Protein AF-A0A945GIV4-F1 (afdb_monomer_lite)

Radius of gyration: 22.68 Å; chains: 1; bounding box: 60×31×66 Å

Structure (mmCIF, N/CA/C/O backbone):
data_AF-A0A945GIV4-F1
#
_entry.id   AF-A0A945GIV4-F1
#
loop_
_atom_site.group_PDB
_atom_site.id
_atom_site.type_symbol
_atom_site.label_atom_id
_atom_site.label_alt_id
_atom_site.label_comp_id
_atom_site.label_asym_id
_atom_site.label_entity_id
_atom_site.label_seq_id
_atom_site.pdbx_PDB_ins_code
_atom_site.Cartn_x
_atom_site.Cartn_y
_atom_site.Cartn_z
_atom_site.occupancy
_atom_site.B_iso_or_equiv
_atom_site.auth_seq_id
_atom_site.auth_comp_id
_atom_site.auth_asym_id
_atom_site.auth_atom_id
_atom_site.pdbx_PDB_model_num
ATOM 1 N N . MET A 1 1 ? -29.009 1.196 10.232 1.00 55.84 1 MET A N 1
ATOM 2 C CA . MET A 1 1 ? -27.905 1.364 9.251 1.00 55.84 1 MET A CA 1
ATOM 3 C C . MET A 1 1 ? -27.367 2.792 9.270 1.00 55.84 1 MET A C 1
ATOM 5 O O . MET A 1 1 ? -26.165 2.957 9.414 1.00 55.84 1 MET A O 1
ATOM 9 N N . ILE A 1 2 ? -28.237 3.807 9.211 1.00 60.09 2 ILE A N 1
ATOM 10 C CA . ILE A 1 2 ? -27.859 5.230 9.301 1.00 60.09 2 ILE A CA 1
ATOM 11 C C . ILE A 1 2 ? -27.245 5.573 10.672 1.00 60.09 2 ILE A C 1
ATOM 13 O O . ILE A 1 2 ? -26.169 6.160 10.714 1.00 60.09 2 ILE A O 1
ATOM 17 N N . ASP A 1 3 ? -27.814 5.080 11.778 1.00 58.09 3 ASP A N 1
ATOM 18 C CA . ASP A 1 3 ? -27.266 5.319 13.130 1.00 58.09 3 ASP A CA 1
ATOM 19 C C . ASP A 1 3 ? -25.869 4.715 13.341 1.00 58.09 3 ASP A C 1
ATOM 21 O O . ASP A 1 3 ? -25.051 5.235 14.094 1.00 58.09 3 ASP A O 1
ATOM 25 N N . TYR A 1 4 ? -25.562 3.628 12.629 1.00 60.88 4 TYR A N 1
ATOM 26 C CA . TYR A 1 4 ? -24.256 2.969 12.685 1.00 60.88 4 TYR A CA 1
ATOM 27 C C . TYR A 1 4 ? -23.164 3.783 11.971 1.00 60.88 4 TYR A C 1
ATOM 29 O O . TYR A 1 4 ? -22.004 3.777 12.391 1.00 60.88 4 TYR A O 1
ATOM 37 N N . ILE A 1 5 ? -23.547 4.489 10.901 1.00 59.94 5 ILE A N 1
ATOM 38 C CA . ILE A 1 5 ? -22.679 5.413 10.163 1.00 59.94 5 ILE A CA 1
ATOM 39 C C . ILE A 1 5 ? -22.484 6.694 10.979 1.00 59.94 5 ILE A C 1
ATOM 41 O O . ILE A 1 5 ? -21.350 7.144 11.124 1.00 59.94 5 ILE A O 1
ATOM 45 N N . LEU A 1 6 ? -23.557 7.225 11.579 1.00 60.66 6 LEU A N 1
ATOM 46 C CA . LEU A 1 6 ? -23.502 8.426 12.416 1.00 60.66 6 LEU A CA 1
ATOM 47 C C . LEU A 1 6 ? -22.590 8.234 13.642 1.00 60.66 6 LEU A C 1
ATOM 49 O O . LEU A 1 6 ? -21.793 9.107 13.964 1.00 60.66 6 LEU A O 1
ATOM 53 N N . LEU A 1 7 ? -22.637 7.059 14.282 1.00 65.94 7 LEU A N 1
ATOM 54 C CA . LEU A 1 7 ? -21.824 6.748 15.466 1.00 65.94 7 LEU A CA 1
ATOM 55 C C . LEU A 1 7 ? -20.312 6.645 15.175 1.00 65.94 7 LEU A C 1
ATOM 57 O O . LEU A 1 7 ? -19.498 6.760 16.087 1.00 65.94 7 LEU A O 1
ATOM 61 N N . ASN A 1 8 ? -19.916 6.398 13.921 1.00 72.19 8 ASN A N 1
ATOM 62 C CA . ASN A 1 8 ? -18.511 6.254 13.515 1.00 72.19 8 ASN A CA 1
ATOM 63 C C . ASN A 1 8 ? -18.062 7.336 12.521 1.00 72.19 8 ASN A C 1
ATOM 65 O O . ASN A 1 8 ? -17.041 7.160 11.849 1.00 72.19 8 ASN A O 1
ATOM 69 N N . GLN A 1 9 ? -18.799 8.445 12.434 1.00 78.06 9 GLN A N 1
ATOM 70 C CA . GLN A 1 9 ? -18.545 9.521 11.480 1.00 78.06 9 GLN A CA 1
ATOM 71 C C . GLN A 1 9 ? -17.100 10.034 11.557 1.00 78.06 9 GLN A C 1
ATOM 73 O O . GLN A 1 9 ? -16.441 10.124 10.524 1.00 78.06 9 GLN A O 1
ATOM 78 N N . ASP A 1 10 ? -16.562 10.247 12.759 1.00 81.81 10 ASP A N 1
ATOM 79 C CA . ASP A 1 10 ? -15.190 10.744 12.951 1.00 81.81 10 ASP A CA 1
ATOM 80 C C . ASP A 1 10 ? -14.132 9.823 12.330 1.00 81.81 10 ASP A C 1
ATOM 82 O O . ASP A 1 10 ? -13.166 10.277 11.717 1.00 81.81 10 ASP A O 1
ATOM 86 N N . LYS A 1 11 ? -14.332 8.505 12.431 1.00 82.81 11 LYS A N 1
ATOM 87 C CA . LYS A 1 11 ? -13.406 7.501 11.885 1.00 82.81 11 LYS A CA 1
ATOM 88 C C . LYS A 1 11 ? -13.473 7.456 10.364 1.00 82.81 11 LYS A C 1
ATOM 90 O O . LYS A 1 11 ? -12.442 7.346 9.709 1.00 82.81 11 LYS A O 1
ATOM 95 N N . ILE A 1 12 ? -14.680 7.538 9.806 1.00 85.44 12 ILE A N 1
ATOM 96 C CA . ILE A 1 12 ? -14.891 7.546 8.355 1.00 85.44 12 ILE A CA 1
ATOM 97 C C . ILE A 1 12 ? -14.284 8.818 7.756 1.00 85.44 12 ILE A C 1
ATOM 99 O O . ILE A 1 12 ? -13.561 8.742 6.764 1.00 85.44 12 ILE A O 1
ATOM 103 N N . VAL A 1 13 ? -14.505 9.970 8.395 1.00 88.69 13 VAL A N 1
ATOM 104 C CA . VAL A 1 13 ? -13.894 11.245 8.000 1.00 88.69 13 VAL A CA 1
ATOM 105 C C . VAL A 1 13 ? -12.371 11.154 8.070 1.00 88.69 13 VAL A C 1
ATOM 107 O O . VAL A 1 13 ? -11.709 11.518 7.102 1.00 88.69 13 VAL A O 1
ATOM 110 N N . ALA A 1 14 ? -11.805 10.600 9.147 1.00 89.75 14 ALA A N 1
ATOM 111 C CA . ALA A 1 14 ? -10.361 10.405 9.262 1.00 89.75 14 ALA A CA 1
ATOM 112 C C . ALA A 1 14 ? -9.800 9.543 8.119 1.00 89.75 14 ALA A C 1
ATOM 114 O O . ALA A 1 14 ? -8.811 9.924 7.499 1.00 89.75 14 ALA A O 1
ATOM 115 N N . ILE A 1 15 ? -10.453 8.428 7.777 1.00 91.00 15 ILE A N 1
ATOM 116 C CA . ILE A 1 15 ? -10.046 7.567 6.655 1.00 91.00 15 ILE A CA 1
ATOM 117 C C . ILE A 1 15 ? -10.086 8.333 5.326 1.00 91.00 15 ILE A C 1
ATOM 119 O O . ILE A 1 15 ? -9.132 8.259 4.555 1.00 91.00 15 ILE A O 1
ATOM 123 N N . ILE A 1 16 ? -11.154 9.090 5.057 1.00 91.56 16 ILE A N 1
ATOM 124 C CA . ILE A 1 16 ? -11.281 9.891 3.828 1.00 91.56 16 ILE A CA 1
ATOM 125 C C . ILE A 1 16 ? -10.162 10.934 3.746 1.00 91.56 16 ILE A C 1
ATOM 127 O O . ILE A 1 16 ? -9.526 11.084 2.702 1.00 91.56 16 ILE A O 1
ATOM 131 N N . VAL A 1 17 ? -9.891 11.625 4.854 1.00 93.75 17 VAL A N 1
ATOM 132 C CA . VAL A 1 17 ? -8.823 12.625 4.950 1.00 93.75 17 VAL A CA 1
ATOM 133 C C . VAL A 1 17 ? -7.452 11.979 4.732 1.00 93.75 17 VAL A C 1
ATOM 135 O O . VAL A 1 17 ? -6.652 12.515 3.968 1.00 93.75 17 VAL A O 1
ATOM 138 N N . LEU A 1 18 ? -7.191 10.806 5.317 1.00 94.50 18 LEU A N 1
ATOM 139 C CA . LEU A 1 18 ? -5.948 10.057 5.108 1.00 94.50 18 LEU A CA 1
ATOM 140 C C . LEU A 1 18 ? -5.762 9.664 3.640 1.00 94.50 18 LEU A C 1
ATOM 142 O O . LEU A 1 18 ? -4.693 9.903 3.087 1.00 94.50 18 LEU A O 1
ATOM 146 N N . VAL A 1 19 ? -6.801 9.136 2.984 1.00 93.75 19 VAL A N 1
ATOM 147 C CA . VAL A 1 19 ? -6.752 8.816 1.547 1.00 93.75 19 VAL A CA 1
ATOM 148 C C . VAL A 1 19 ? -6.441 10.069 0.728 1.00 93.75 19 VAL A C 1
ATOM 150 O O . VAL A 1 19 ? -5.591 10.030 -0.162 1.00 93.75 19 VAL A O 1
ATOM 153 N N . LEU A 1 20 ? -7.085 11.196 1.040 1.00 94.38 20 LEU A N 1
ATOM 154 C CA . LEU A 1 20 ? -6.866 12.458 0.339 1.00 94.38 20 LEU A CA 1
ATOM 155 C C . LEU A 1 20 ? -5.425 12.958 0.507 1.00 94.38 20 LEU A C 1
ATOM 157 O O . LEU A 1 20 ? -4.781 13.287 -0.490 1.00 94.38 20 LEU A O 1
ATOM 161 N N . PHE A 1 21 ? -4.884 12.944 1.728 1.00 94.75 21 PHE A N 1
ATOM 162 C CA . PHE A 1 21 ? -3.485 13.297 1.973 1.00 94.75 21 PHE A CA 1
ATOM 163 C C . PHE A 1 21 ? -2.517 12.343 1.273 1.00 94.75 21 PHE A C 1
ATOM 165 O O . PHE A 1 21 ? -1.585 12.819 0.631 1.00 94.75 21 PHE A O 1
ATOM 172 N N . SER A 1 22 ? -2.760 11.029 1.285 1.00 93.19 22 SER A N 1
ATOM 173 C CA . SER A 1 22 ? -1.934 10.068 0.544 1.00 93.19 22 SER A CA 1
ATOM 174 C C . SER A 1 22 ? -1.913 10.370 -0.959 1.00 93.19 22 SER A C 1
ATOM 176 O O . SER A 1 22 ? -0.855 10.334 -1.587 1.00 93.19 22 SER A O 1
ATOM 178 N N . LEU A 1 23 ? -3.052 10.735 -1.556 1.00 91.62 23 LEU A N 1
ATOM 179 C CA . LEU A 1 23 ? -3.115 11.120 -2.970 1.00 91.62 23 LEU A CA 1
ATOM 180 C C . LEU A 1 23 ? -2.409 12.457 -3.254 1.00 91.62 23 LEU A C 1
ATOM 182 O O . LEU A 1 23 ? -1.751 12.593 -4.291 1.00 91.62 23 LEU A O 1
ATOM 186 N N . LEU A 1 24 ? -2.498 13.427 -2.339 1.00 93.00 24 LEU A N 1
ATOM 187 C CA . LEU A 1 24 ? -1.746 14.683 -2.427 1.00 93.00 24 LEU A CA 1
ATOM 188 C C . LEU A 1 24 ? -0.239 14.432 -2.350 1.00 93.00 24 LEU A C 1
ATOM 190 O O . LEU A 1 24 ? 0.505 14.934 -3.193 1.00 93.00 24 LEU A O 1
ATOM 194 N N . THR A 1 25 ? 0.212 13.601 -1.409 1.00 91.31 25 THR A N 1
ATOM 195 C CA . THR A 1 25 ? 1.618 13.209 -1.283 1.00 91.31 25 THR A CA 1
ATOM 196 C C . THR A 1 25 ? 2.097 12.482 -2.534 1.00 91.31 25 THR A C 1
ATOM 198 O O . THR A 1 25 ? 3.167 12.811 -3.044 1.00 91.31 25 THR A O 1
ATOM 201 N N . ARG A 1 26 ? 1.290 11.576 -3.110 1.00 89.50 26 ARG A N 1
ATOM 202 C CA . ARG A 1 26 ? 1.617 10.938 -4.395 1.00 89.50 26 ARG A CA 1
ATOM 203 C C . ARG A 1 26 ? 1.859 11.982 -5.485 1.00 89.50 26 ARG A C 1
ATOM 205 O O . ARG A 1 26 ? 2.854 11.887 -6.202 1.00 89.50 26 ARG A O 1
ATOM 212 N N . LYS A 1 27 ? 0.964 12.967 -5.628 1.00 87.88 27 LYS A N 1
ATOM 213 C CA . LYS A 1 27 ? 1.129 14.048 -6.614 1.00 87.88 27 LYS A CA 1
ATOM 214 C C . LYS A 1 27 ? 2.389 14.866 -6.344 1.00 87.88 27 LYS A C 1
ATOM 216 O O . LYS A 1 27 ? 3.167 15.071 -7.269 1.00 87.88 27 LYS A O 1
ATOM 221 N N . SER A 1 28 ? 2.604 15.287 -5.099 1.00 88.56 28 SER A N 1
ATOM 222 C CA . SER A 1 28 ? 3.758 16.099 -4.704 1.00 88.56 28 SER A CA 1
ATOM 223 C C . SER A 1 28 ? 5.077 15.399 -5.023 1.00 88.56 28 SER A C 1
ATOM 225 O O . SER A 1 28 ? 5.952 15.976 -5.657 1.00 88.56 28 SER A O 1
ATOM 227 N N . VAL A 1 29 ? 5.210 14.128 -4.643 1.00 87.44 29 VAL A N 1
ATOM 228 C CA . VAL A 1 29 ? 6.425 13.342 -4.895 1.00 87.44 29 VAL A CA 1
ATOM 229 C C . VAL A 1 29 ? 6.591 13.039 -6.389 1.00 87.44 29 VAL A C 1
ATOM 231 O O . VAL A 1 29 ? 7.706 13.055 -6.907 1.00 87.44 29 VAL A O 1
ATOM 234 N N . GLY A 1 30 ? 5.485 12.852 -7.117 1.00 81.62 30 GLY A N 1
ATOM 235 C CA . GLY A 1 30 ? 5.497 12.680 -8.569 1.00 81.62 30 GLY A CA 1
ATOM 236 C C . GLY A 1 30 ? 6.028 13.896 -9.341 1.00 81.62 30 GLY A C 1
ATOM 237 O O . GLY A 1 30 ? 6.640 13.706 -10.392 1.00 81.62 30 GLY A O 1
ATOM 238 N N . ILE A 1 31 ? 5.849 15.118 -8.819 1.00 83.25 31 ILE A N 1
ATOM 239 C CA . ILE A 1 31 ? 6.420 16.351 -9.400 1.00 83.25 31 ILE A CA 1
ATOM 240 C C . ILE A 1 31 ? 7.952 16.321 -9.333 1.00 83.25 31 ILE A C 1
ATOM 242 O O . ILE A 1 31 ? 8.617 16.730 -10.281 1.00 83.25 31 ILE A O 1
ATOM 246 N N . HIS A 1 32 ? 8.521 15.748 -8.270 1.00 84.12 32 HIS A N 1
ATOM 247 C CA . HIS A 1 32 ? 9.968 15.581 -8.100 1.00 84.12 32 HIS A CA 1
ATOM 248 C C . HIS A 1 32 ? 10.562 14.407 -8.907 1.00 84.12 32 HIS A C 1
ATOM 250 O O . HIS A 1 32 ? 11.657 13.944 -8.596 1.00 84.12 32 HIS A O 1
ATOM 256 N N . GLN A 1 33 ? 9.845 13.908 -9.924 1.00 75.94 33 GLN A N 1
ATOM 257 C CA . GLN A 1 33 ? 10.264 12.820 -10.825 1.00 75.94 33 GLN A CA 1
ATOM 258 C C . GLN A 1 33 ? 10.648 11.503 -10.123 1.00 75.94 33 GLN A C 1
ATOM 260 O O . GLN A 1 33 ? 11.364 10.668 -10.668 1.00 75.94 33 GLN A O 1
ATOM 265 N N . GLN A 1 34 ? 10.125 11.274 -8.919 1.00 77.56 34 GLN A N 1
ATOM 266 C CA . GLN A 1 34 ? 10.319 10.024 -8.194 1.00 77.56 34 GLN A CA 1
ATOM 267 C C . GLN A 1 34 ? 9.357 8.959 -8.735 1.00 77.56 34 GLN A C 1
ATOM 269 O O . GLN A 1 34 ? 8.190 8.890 -8.349 1.00 77.56 34 GLN A O 1
ATOM 274 N N . ASN A 1 35 ? 9.835 8.133 -9.664 1.00 71.38 35 ASN A N 1
ATOM 275 C CA . ASN A 1 35 ? 8.990 7.175 -10.386 1.00 71.38 35 ASN A CA 1
ATOM 276 C C . ASN A 1 35 ? 8.531 5.984 -9.530 1.00 71.38 35 ASN A C 1
ATOM 278 O O . ASN A 1 35 ? 7.447 5.452 -9.757 1.00 71.38 35 ASN A O 1
ATOM 282 N N . TRP A 1 36 ? 9.267 5.628 -8.471 1.00 76.06 36 TRP A N 1
ATOM 283 C CA . TRP A 1 36 ? 8.901 4.522 -7.575 1.00 76.06 36 TRP A CA 1
ATOM 284 C C . TRP A 1 36 ? 7.523 4.703 -6.913 1.00 76.06 36 TRP A C 1
ATOM 286 O O . TRP A 1 36 ? 6.844 3.721 -6.635 1.00 76.06 36 TRP A O 1
ATOM 296 N N . ILE A 1 37 ? 7.062 5.943 -6.693 1.00 81.69 37 ILE A N 1
ATOM 297 C CA . ILE A 1 37 ? 5.746 6.197 -6.080 1.00 81.69 37 ILE A CA 1
ATOM 298 C C . ILE A 1 37 ? 4.593 6.056 -7.079 1.00 81.69 37 ILE A C 1
ATOM 300 O O . ILE A 1 37 ? 3.440 5.863 -6.690 1.00 81.69 37 ILE A O 1
ATOM 304 N N . LYS A 1 38 ? 4.894 6.173 -8.378 1.00 80.12 38 LYS A N 1
ATOM 305 C CA . LYS A 1 38 ? 3.915 6.061 -9.463 1.00 80.12 38 LYS A CA 1
ATOM 306 C C . LYS A 1 38 ? 3.575 4.608 -9.776 1.00 80.12 38 LYS A C 1
ATOM 308 O O . LYS A 1 38 ? 2.618 4.369 -10.509 1.00 80.12 38 LYS A O 1
ATOM 313 N N . THR A 1 39 ? 4.320 3.654 -9.227 1.00 81.06 39 THR A N 1
ATOM 314 C CA . THR A 1 39 ? 4.038 2.227 -9.367 1.00 81.06 39 THR A CA 1
ATOM 315 C C . THR A 1 39 ? 2.802 1.845 -8.556 1.00 81.06 39 THR A C 1
ATOM 317 O O . THR A 1 39 ? 2.350 2.587 -7.671 1.00 81.06 39 THR A O 1
ATOM 320 N N . PHE A 1 40 ? 2.229 0.680 -8.862 1.00 82.75 40 PHE A N 1
ATOM 321 C CA . PHE A 1 40 ? 1.078 0.166 -8.127 1.00 82.75 40 PHE A CA 1
ATOM 322 C C . PHE A 1 40 ? 1.420 -0.071 -6.648 1.00 82.75 40 PHE A C 1
ATOM 324 O O . PHE A 1 40 ? 0.738 0.485 -5.785 1.00 82.75 40 PHE A O 1
ATOM 331 N N . SER A 1 41 ? 2.507 -0.794 -6.345 1.00 82.69 41 SER A N 1
ATOM 332 C CA . SER A 1 41 ? 2.947 -1.027 -4.959 1.00 82.69 41 SER A CA 1
ATOM 333 C C . SER A 1 41 ? 3.248 0.268 -4.223 1.00 82.69 41 SER A C 1
ATOM 335 O O . SER A 1 41 ? 2.804 0.430 -3.088 1.00 82.69 41 SER A O 1
ATOM 337 N N . GLY A 1 42 ? 3.944 1.217 -4.860 1.00 84.19 42 GLY A N 1
ATOM 338 C CA . GLY A 1 42 ? 4.294 2.493 -4.240 1.00 84.19 42 GLY A CA 1
ATOM 339 C C . GLY A 1 42 ? 3.055 3.292 -3.846 1.00 84.19 42 GLY A C 1
ATOM 340 O O . GLY A 1 42 ? 2.942 3.765 -2.714 1.00 84.19 42 GLY A O 1
ATOM 341 N N . THR A 1 43 ? 2.070 3.369 -4.742 1.00 86.69 43 THR A N 1
ATOM 342 C CA . THR A 1 43 ? 0.807 4.053 -4.443 1.00 86.69 43 THR A CA 1
ATOM 343 C C . THR A 1 43 ? -0.019 3.319 -3.398 1.00 86.69 43 THR A C 1
ATOM 345 O O . THR A 1 43 ? -0.520 3.956 -2.475 1.00 86.69 43 THR A O 1
ATOM 348 N N . MET A 1 44 ? -0.188 2.001 -3.527 1.00 89.06 44 MET A N 1
ATOM 349 C CA . MET A 1 44 ? -0.987 1.233 -2.572 1.00 89.06 44 MET A CA 1
ATOM 350 C C . MET A 1 44 ? -0.369 1.269 -1.178 1.00 89.06 44 MET A C 1
ATOM 352 O O . MET A 1 44 ? -1.089 1.460 -0.203 1.00 89.06 44 MET A O 1
ATOM 356 N N . THR A 1 45 ? 0.959 1.178 -1.081 1.00 90.31 45 THR A N 1
ATOM 357 C CA . THR A 1 45 ? 1.704 1.353 0.173 1.00 90.31 45 THR A CA 1
ATOM 358 C C . THR A 1 45 ? 1.387 2.706 0.802 1.00 90.31 45 THR A C 1
ATOM 360 O O . THR A 1 45 ? 1.015 2.772 1.971 1.00 90.31 45 THR A O 1
ATOM 363 N N . LEU A 1 46 ? 1.466 3.786 0.019 1.00 91.31 46 LEU A N 1
ATOM 364 C CA . LEU A 1 46 ? 1.229 5.146 0.501 1.00 91.31 46 LEU A CA 1
ATOM 365 C C . LEU A 1 46 ? -0.214 5.376 0.979 1.00 91.31 46 LEU A C 1
ATOM 367 O O . LEU A 1 46 ? -0.443 6.154 1.903 1.00 91.31 46 LEU A O 1
ATOM 371 N N . VAL A 1 47 ? -1.192 4.730 0.343 1.00 93.25 47 VAL A N 1
ATOM 372 C CA . VAL A 1 47 ? -2.614 4.876 0.686 1.00 93.25 47 VAL A CA 1
ATOM 373 C C . VAL A 1 47 ? -3.006 3.984 1.866 1.00 93.25 47 VAL A C 1
ATOM 375 O O . VAL A 1 47 ? -3.691 4.439 2.777 1.00 93.25 47 VAL A O 1
ATOM 378 N N . LEU A 1 48 ? -2.579 2.721 1.877 1.00 92.88 48 LEU A N 1
ATOM 379 C CA . LEU A 1 48 ? -3.014 1.743 2.876 1.00 92.88 48 LEU A CA 1
ATOM 380 C C . LEU A 1 48 ? -2.282 1.895 4.212 1.00 92.88 48 LEU A C 1
ATOM 382 O O . LEU A 1 48 ? -2.906 1.746 5.262 1.00 92.88 48 LEU A O 1
ATOM 386 N N . LEU A 1 49 ? -0.983 2.208 4.203 1.00 90.88 49 LEU A N 1
ATOM 387 C CA . LEU A 1 49 ? -0.170 2.222 5.423 1.00 90.88 49 LEU A CA 1
ATOM 388 C C . LEU A 1 49 ? -0.677 3.217 6.494 1.00 90.88 49 LEU A C 1
ATOM 390 O O . LEU A 1 49 ? -0.778 2.819 7.660 1.00 90.88 49 LEU A O 1
ATOM 394 N N . PRO A 1 50 ? -1.067 4.466 6.158 1.00 92.06 50 PRO A N 1
ATOM 395 C CA . PRO A 1 50 ? -1.626 5.399 7.139 1.00 92.06 50 PRO A CA 1
ATOM 396 C C . PRO A 1 50 ? -2.971 4.932 7.710 1.00 92.06 50 PRO A C 1
ATOM 398 O O . PRO A 1 50 ? -3.206 5.068 8.908 1.00 92.06 50 PRO A O 1
ATOM 401 N N . ILE A 1 51 ? -3.833 4.335 6.877 1.00 92.81 51 ILE A N 1
ATOM 402 C CA . ILE A 1 51 ? -5.144 3.807 7.294 1.00 92.81 51 ILE A CA 1
ATOM 403 C C . ILE A 1 51 ? -4.961 2.659 8.289 1.00 92.81 51 ILE A C 1
ATOM 405 O O . ILE A 1 51 ? -5.619 2.621 9.328 1.00 92.81 51 ILE A O 1
ATOM 409 N N . ILE A 1 52 ? -4.039 1.742 7.987 1.00 90.31 52 ILE A N 1
ATOM 410 C CA . ILE A 1 52 ? -3.706 0.612 8.856 1.00 90.31 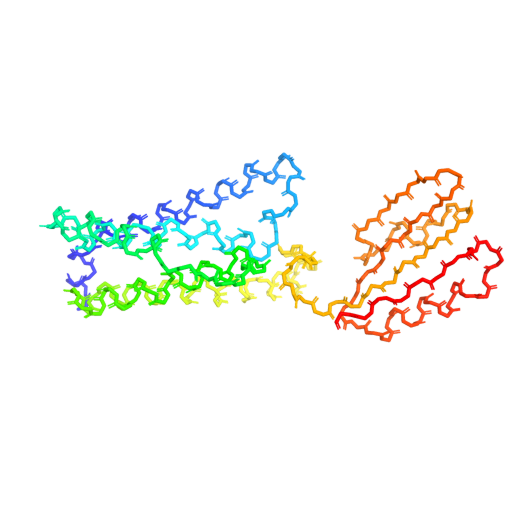52 ILE A CA 1
ATOM 411 C C . ILE A 1 52 ? -3.177 1.126 10.199 1.00 90.31 52 ILE A C 1
ATOM 413 O O . ILE A 1 52 ? -3.663 0.723 11.253 1.00 90.31 52 ILE A O 1
ATOM 417 N N . THR A 1 53 ? -2.250 2.084 10.171 1.00 88.94 53 THR A N 1
ATOM 418 C CA . THR A 1 53 ? -1.660 2.671 11.385 1.00 88.94 53 THR A CA 1
ATOM 419 C C . THR A 1 53 ? -2.716 3.372 12.245 1.00 88.94 53 THR A C 1
ATOM 421 O O . THR A 1 53 ? -2.747 3.206 13.467 1.00 88.94 53 THR A O 1
ATOM 424 N N . PHE A 1 54 ? -3.632 4.111 11.616 1.00 90.06 54 PHE A N 1
ATOM 425 C CA . PHE A 1 54 ? -4.765 4.735 12.295 1.00 90.06 54 PHE A CA 1
ATOM 426 C C . PHE A 1 54 ? -5.694 3.702 12.953 1.00 90.06 54 PHE A C 1
ATOM 428 O O . PHE A 1 54 ? -6.097 3.881 14.101 1.00 90.06 54 PHE A O 1
ATOM 435 N N . ALA A 1 55 ? -5.995 2.592 12.275 1.00 88.06 55 ALA A N 1
ATOM 436 C CA . ALA A 1 55 ? -6.827 1.534 12.842 1.00 88.06 55 ALA A CA 1
ATOM 437 C C . ALA A 1 55 ? -6.166 0.864 14.060 1.00 88.06 55 ALA A C 1
ATOM 439 O O . ALA A 1 55 ? -6.807 0.741 15.106 1.00 88.06 55 ALA A O 1
ATOM 440 N N . ILE A 1 56 ? -4.879 0.502 13.958 1.00 85.06 56 ILE A N 1
ATOM 441 C CA . ILE A 1 56 ? -4.098 -0.079 15.067 1.00 85.06 56 ILE A CA 1
ATOM 442 C C . ILE A 1 56 ? -4.135 0.863 16.276 1.00 85.06 56 ILE A C 1
ATOM 444 O O . ILE A 1 56 ? -4.540 0.478 17.371 1.00 85.06 56 ILE A O 1
ATOM 448 N N . THR A 1 57 ? -3.757 2.125 16.075 1.00 84.56 57 THR A N 1
ATOM 449 C CA . THR A 1 57 ? -3.697 3.112 17.163 1.00 84.56 57 THR A CA 1
ATOM 450 C C . THR A 1 57 ? -5.067 3.401 17.769 1.00 84.56 57 THR A C 1
ATOM 452 O O . THR A 1 57 ? -5.180 3.492 18.990 1.00 84.56 57 THR A O 1
ATOM 455 N N . SER A 1 58 ? -6.131 3.470 16.965 1.00 83.94 58 SER A N 1
ATOM 456 C CA . SER A 1 58 ? -7.486 3.692 17.476 1.00 83.94 58 SER A CA 1
ATOM 457 C C . SER A 1 58 ? -7.959 2.545 18.368 1.00 83.94 58 SER A C 1
ATOM 459 O O . SER A 1 58 ? -8.505 2.792 19.446 1.00 83.94 58 SER A O 1
ATOM 461 N N . VAL A 1 59 ? -7.703 1.298 17.965 1.00 80.75 59 VAL A N 1
ATOM 462 C CA . VAL A 1 59 ? -8.067 0.111 18.749 1.00 80.75 59 VAL A CA 1
ATOM 463 C C . VAL A 1 59 ? -7.353 0.091 20.099 1.00 80.75 59 VAL A C 1
ATOM 465 O O . VAL A 1 59 ? -7.973 -0.202 21.122 1.00 80.75 59 VAL A O 1
ATOM 468 N N . ILE A 1 60 ? -6.066 0.433 20.119 1.00 79.38 60 ILE A N 1
ATOM 469 C CA . ILE A 1 60 ? -5.234 0.228 21.307 1.00 79.38 60 ILE A CA 1
ATOM 470 C C . ILE A 1 60 ? -5.150 1.471 22.202 1.00 79.38 60 ILE A C 1
ATOM 472 O O . ILE A 1 60 ? -4.770 1.369 23.366 1.00 79.38 60 ILE A O 1
ATOM 476 N N . SER A 1 61 ? -5.583 2.636 21.714 1.00 73.62 61 SER A N 1
ATOM 477 C CA . SER A 1 61 ? -5.590 3.909 22.456 1.00 73.62 61 SER A CA 1
ATOM 478 C C . SER A 1 61 ? -6.207 3.831 23.859 1.00 73.62 61 SER A C 1
ATOM 480 O O . SER A 1 61 ? -5.809 4.576 24.751 1.00 73.62 61 SER A O 1
ATOM 482 N N . LYS A 1 62 ? -7.150 2.908 24.085 1.00 68.19 62 LYS A N 1
ATOM 483 C CA . LYS A 1 62 ? -7.817 2.722 25.381 1.00 68.19 62 LYS A CA 1
ATOM 484 C C . LYS A 1 62 ? -6.960 2.000 26.427 1.00 68.19 62 LYS A C 1
ATOM 486 O O . LYS A 1 62 ? -7.334 1.996 27.595 1.00 68.19 62 LYS A O 1
ATOM 491 N N . ASN A 1 63 ? -5.841 1.382 26.040 1.00 73.06 63 ASN A N 1
ATOM 492 C CA . ASN A 1 63 ? -4.957 0.670 26.957 1.00 73.06 63 ASN A CA 1
ATOM 493 C C . ASN A 1 63 ? -3.482 0.874 26.572 1.00 73.06 63 ASN A C 1
ATOM 495 O O . ASN A 1 63 ? -2.929 0.172 25.725 1.00 73.06 63 ASN A O 1
ATOM 499 N N . ILE A 1 64 ? -2.835 1.828 27.247 1.00 67.56 64 ILE A N 1
ATOM 500 C CA . ILE A 1 64 ? -1.429 2.205 27.026 1.00 67.56 64 ILE A CA 1
ATOM 501 C C . ILE A 1 64 ? -0.487 0.998 27.191 1.00 67.56 64 ILE A C 1
ATOM 503 O O . ILE A 1 64 ? 0.453 0.848 26.410 1.00 67.56 64 ILE A O 1
ATOM 507 N N . ALA A 1 65 ? -0.761 0.098 28.144 1.00 67.50 65 ALA A N 1
ATOM 508 C CA . ALA A 1 65 ? 0.044 -1.106 28.364 1.00 67.50 65 ALA A CA 1
ATOM 509 C C . ALA A 1 65 ? -0.084 -2.109 27.201 1.00 67.50 65 ALA A C 1
ATOM 511 O O . ALA A 1 65 ? 0.917 -2.675 26.758 1.00 67.50 65 ALA A O 1
ATOM 512 N N . LEU A 1 66 ? -1.292 -2.267 26.645 1.00 68.06 66 LEU A N 1
ATOM 513 C CA . LEU A 1 66 ? -1.523 -3.059 25.432 1.00 68.06 66 LEU A CA 1
ATOM 514 C C . LEU A 1 66 ? -0.834 -2.419 24.207 1.00 68.06 66 LEU A C 1
ATOM 516 O O . LEU A 1 66 ? -0.289 -3.133 23.366 1.00 68.06 66 LEU A O 1
ATOM 520 N N . SER A 1 67 ? -0.802 -1.081 24.128 1.00 64.62 67 SER A N 1
ATOM 521 C CA . SER A 1 67 ? -0.199 -0.323 23.013 1.00 64.62 67 SER A CA 1
ATOM 522 C C . SER A 1 67 ? 1.307 -0.489 22.946 1.00 64.62 67 SER A C 1
ATOM 524 O O . SER A 1 67 ? 1.860 -0.717 21.870 1.00 64.62 67 SER A O 1
ATOM 526 N N . LEU A 1 68 ? 1.971 -0.387 24.097 1.00 65.94 68 LEU A N 1
ATOM 527 C CA . LEU A 1 68 ? 3.422 -0.490 24.184 1.00 65.94 68 LEU A CA 1
ATOM 528 C C . LEU A 1 68 ? 3.895 -1.930 23.919 1.00 65.94 68 LEU A C 1
ATOM 530 O O . LEU A 1 68 ? 4.879 -2.136 23.210 1.00 65.94 68 LEU A O 1
ATOM 534 N N . GLY A 1 69 ? 3.147 -2.928 24.408 1.00 64.75 69 GLY A N 1
ATOM 535 C CA . GLY A 1 69 ? 3.428 -4.344 24.157 1.00 64.75 69 GLY A CA 1
ATOM 536 C C . GLY A 1 69 ? 3.253 -4.750 22.691 1.00 64.75 69 GLY A C 1
ATOM 537 O O . GLY A 1 69 ? 4.057 -5.519 22.167 1.00 64.75 69 GLY A O 1
ATOM 538 N N . MET A 1 70 ? 2.252 -4.198 21.997 1.00 67.81 70 MET A N 1
ATOM 539 C CA . MET A 1 70 ? 1.973 -4.558 20.604 1.00 67.81 70 MET A CA 1
ATOM 540 C C . MET A 1 70 ? 2.997 -3.983 19.618 1.00 67.81 70 MET A C 1
ATOM 542 O O . MET A 1 70 ? 3.402 -4.689 18.702 1.00 67.81 70 MET A O 1
ATOM 546 N N . ILE A 1 71 ? 3.473 -2.749 19.823 1.00 63.09 71 ILE A N 1
ATOM 547 C CA . ILE A 1 71 ? 4.533 -2.151 18.986 1.00 63.09 71 ILE A CA 1
ATOM 548 C C . ILE A 1 71 ? 5.864 -2.899 19.188 1.00 63.09 71 ILE A C 1
ATOM 550 O O . ILE A 1 71 ? 6.587 -3.153 18.223 1.00 63.09 71 ILE A O 1
ATOM 554 N N . GLY A 1 72 ? 6.152 -3.332 20.422 1.00 61.16 72 GLY A N 1
ATOM 555 C CA . GLY A 1 72 ? 7.298 -4.193 20.727 1.00 61.16 72 GLY A CA 1
ATOM 556 C C . GLY A 1 72 ? 7.196 -5.578 20.079 1.00 61.16 72 GLY A C 1
ATOM 557 O O . GLY A 1 72 ? 8.161 -6.044 19.481 1.00 61.16 72 GLY A O 1
ATOM 558 N N . ALA A 1 73 ? 6.021 -6.213 20.122 1.00 60.50 73 ALA A N 1
ATOM 559 C CA . ALA A 1 73 ? 5.787 -7.520 19.503 1.00 60.50 73 ALA A CA 1
ATOM 560 C C . ALA A 1 73 ? 5.807 -7.469 17.965 1.00 60.50 73 ALA A C 1
ATOM 562 O O . ALA A 1 73 ? 6.334 -8.377 17.325 1.00 60.50 73 ALA A O 1
ATOM 563 N N . LEU A 1 74 ? 5.298 -6.391 17.363 1.00 61.09 74 LEU A N 1
ATOM 564 C CA . LEU A 1 74 ? 5.329 -6.169 15.915 1.00 61.09 74 LEU A CA 1
ATOM 565 C C . LEU A 1 74 ? 6.769 -6.042 15.389 1.00 61.09 74 LEU A C 1
ATOM 567 O O . LEU A 1 74 ? 7.076 -6.546 14.314 1.00 61.09 74 LEU A O 1
ATOM 571 N N . SER A 1 75 ? 7.662 -5.443 16.185 1.00 58.78 75 SER A N 1
ATOM 572 C CA . SER A 1 75 ? 9.107 -5.375 15.917 1.00 58.78 75 SER A CA 1
ATOM 573 C C . SER A 1 75 ? 9.800 -6.753 15.992 1.00 58.78 75 SER A C 1
ATOM 575 O O . SER A 1 75 ? 10.846 -6.963 15.381 1.00 58.78 75 SER A O 1
ATOM 577 N N . ILE A 1 76 ? 9.203 -7.725 16.699 1.00 56.91 76 ILE A N 1
ATOM 578 C CA . ILE A 1 76 ? 9.736 -9.091 16.875 1.00 56.91 76 ILE A CA 1
ATOM 579 C C . ILE A 1 76 ? 9.320 -10.037 15.738 1.00 56.91 76 ILE A C 1
ATOM 581 O O . ILE A 1 76 ? 9.984 -11.060 15.544 1.00 56.91 76 ILE A O 1
ATOM 585 N N . VAL A 1 77 ? 8.289 -9.715 14.941 1.00 59.88 77 VAL A N 1
ATOM 586 C CA . VAL A 1 77 ? 7.917 -10.495 13.741 1.00 59.88 77 VAL A CA 1
ATOM 587 C C . VAL A 1 77 ? 8.968 -10.269 12.647 1.00 59.88 77 VAL A C 1
ATOM 589 O O . VAL A 1 77 ? 8.759 -9.595 11.642 1.00 59.88 77 VAL A O 1
ATOM 592 N N . ARG A 1 78 ? 10.164 -10.819 12.867 1.00 63.88 78 ARG A N 1
ATOM 593 C CA . ARG A 1 78 ? 11.278 -10.760 11.936 1.00 63.88 78 ARG A CA 1
ATOM 594 C C . ARG A 1 78 ? 11.021 -11.768 10.833 1.00 63.88 78 ARG A C 1
ATOM 596 O O . ARG A 1 78 ? 11.237 -12.971 11.002 1.00 63.88 78 ARG A O 1
ATOM 603 N N . PHE A 1 79 ? 10.639 -11.262 9.671 1.00 58.12 79 PHE A N 1
ATOM 604 C CA . PHE A 1 79 ? 10.767 -12.032 8.448 1.00 58.12 79 PHE A CA 1
ATOM 605 C C . PHE A 1 79 ? 12.247 -12.390 8.265 1.00 58.12 79 PHE A C 1
ATOM 607 O O . PHE A 1 79 ? 13.124 -11.526 8.225 1.00 58.12 79 PHE A O 1
ATOM 614 N N . ARG A 1 80 ? 12.546 -13.695 8.253 1.00 66.81 80 ARG A N 1
ATOM 615 C CA . ARG A 1 80 ? 13.917 -14.206 8.081 1.00 66.81 80 ARG A CA 1
ATOM 616 C C . ARG A 1 80 ? 14.469 -13.916 6.681 1.00 66.81 80 ARG A C 1
ATOM 618 O O . ARG A 1 80 ? 15.682 -13.880 6.521 1.00 66.81 80 ARG A O 1
ATOM 625 N N . ASN A 1 81 ? 13.583 -13.651 5.722 1.00 64.31 81 ASN A N 1
ATOM 626 C CA . ASN A 1 81 ? 13.905 -13.197 4.376 1.00 64.31 81 ASN A CA 1
ATOM 627 C C . ASN A 1 81 ? 13.489 -11.727 4.215 1.00 64.31 81 ASN A C 1
ATOM 629 O O . ASN A 1 81 ? 12.418 -11.360 4.708 1.00 64.31 81 ASN A O 1
ATOM 633 N N . PRO A 1 82 ? 14.291 -10.894 3.529 1.00 63.41 82 PRO A N 1
ATOM 634 C CA . PRO A 1 82 ? 13.900 -9.523 3.227 1.00 63.41 82 PRO A CA 1
ATOM 635 C C . PRO A 1 82 ? 12.617 -9.518 2.386 1.00 63.41 82 PRO A C 1
ATOM 637 O O . PRO A 1 82 ? 12.492 -10.281 1.426 1.00 63.41 82 PRO A O 1
ATOM 640 N N . VAL A 1 83 ? 11.656 -8.674 2.772 1.00 68.25 83 VAL A N 1
ATOM 641 C CA . VAL A 1 83 ? 10.406 -8.488 2.024 1.00 68.25 83 VAL A CA 1
ATOM 642 C C . VAL A 1 83 ? 10.743 -7.860 0.672 1.00 68.25 83 VAL A C 1
ATOM 644 O O . VAL A 1 83 ? 11.487 -6.879 0.627 1.00 68.25 83 VAL A O 1
ATOM 647 N N . ARG A 1 84 ? 10.243 -8.445 -0.426 1.00 64.88 84 ARG A N 1
ATOM 648 C CA . ARG A 1 84 ? 10.669 -8.080 -1.787 1.00 64.88 84 ARG A CA 1
ATOM 649 C C . ARG A 1 84 ? 10.076 -6.753 -2.241 1.00 64.88 84 ARG A C 1
ATOM 651 O O . ARG A 1 84 ? 10.749 -6.000 -2.937 1.00 64.88 84 ARG A O 1
ATOM 658 N N . SER A 1 85 ? 8.846 -6.445 -1.824 1.00 75.00 85 SER A N 1
ATOM 659 C CA . SER A 1 85 ? 8.168 -5.195 -2.173 1.00 75.00 85 SER A CA 1
ATOM 660 C C . SER A 1 85 ? 7.522 -4.507 -0.967 1.00 75.00 85 SER A C 1
ATOM 662 O O . SER A 1 85 ? 7.046 -5.145 -0.029 1.00 75.00 85 SER A O 1
ATOM 664 N N . SER A 1 86 ? 7.460 -3.174 -0.996 1.00 80.81 86 SER A N 1
ATOM 665 C CA . SER A 1 86 ? 6.816 -2.392 0.070 1.00 80.81 86 SER A CA 1
ATOM 666 C C . SER A 1 86 ? 5.337 -2.754 0.252 1.00 80.81 86 SER A C 1
ATOM 668 O O . SER A 1 86 ? 4.845 -2.777 1.376 1.00 80.81 86 SER A O 1
ATOM 670 N N . PHE A 1 87 ? 4.637 -3.101 -0.830 1.00 83.56 87 PHE A N 1
ATOM 671 C CA . PHE A 1 87 ? 3.238 -3.516 -0.776 1.00 83.56 87 PHE A CA 1
ATOM 672 C C . PHE A 1 87 ? 3.035 -4.873 -0.102 1.00 83.56 87 PHE A C 1
ATOM 674 O O . PHE A 1 87 ? 2.109 -4.989 0.696 1.00 83.56 87 PHE A O 1
ATOM 681 N N . GLU A 1 88 ? 3.903 -5.866 -0.332 1.00 82.88 88 GLU A N 1
ATOM 682 C CA . GLU A 1 88 ? 3.859 -7.138 0.415 1.00 82.88 88 GLU A CA 1
ATOM 683 C C . GLU A 1 88 ? 3.909 -6.892 1.925 1.00 82.88 88 GLU A C 1
ATOM 685 O O . GLU A 1 88 ? 3.106 -7.442 2.680 1.00 82.88 88 GLU A O 1
ATOM 690 N N . LEU A 1 89 ? 4.806 -5.999 2.355 1.00 83.00 89 LEU A N 1
ATOM 691 C CA . LEU A 1 89 ? 4.911 -5.603 3.754 1.00 83.00 89 LEU A CA 1
ATOM 692 C C . LEU A 1 89 ? 3.588 -5.001 4.237 1.00 83.00 89 LEU A C 1
ATOM 694 O O . LEU A 1 89 ? 3.049 -5.440 5.249 1.00 83.00 89 LEU A O 1
ATOM 698 N N . VAL A 1 90 ? 3.010 -4.055 3.496 1.00 87.88 90 VAL A N 1
A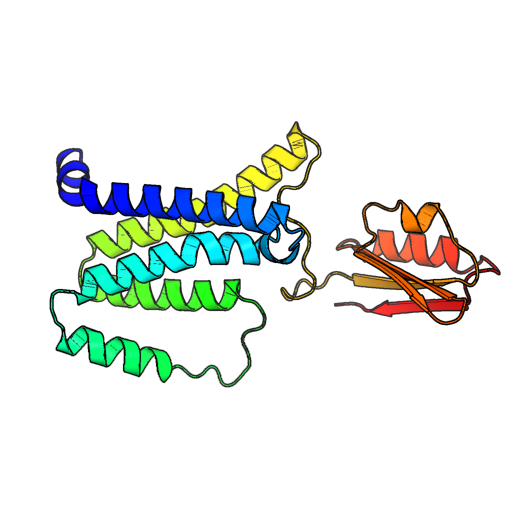TOM 699 C CA . VAL A 1 90 ? 1.725 -3.437 3.860 1.00 87.88 90 VAL A CA 1
ATOM 700 C C . VAL A 1 90 ? 0.588 -4.457 3.957 1.00 87.88 90 VAL A C 1
ATOM 702 O O . VAL A 1 90 ? -0.238 -4.349 4.862 1.00 87.88 90 VAL A O 1
ATOM 705 N N . ILE A 1 91 ? 0.555 -5.474 3.093 1.00 88.12 91 ILE A N 1
ATOM 706 C CA . ILE A 1 91 ? -0.438 -6.553 3.176 1.00 88.12 91 ILE A CA 1
ATOM 707 C C . ILE A 1 91 ? -0.252 -7.380 4.452 1.00 88.12 91 ILE A C 1
ATOM 709 O O . ILE A 1 91 ? -1.241 -7.678 5.123 1.00 88.12 91 ILE A O 1
ATOM 713 N N . PHE A 1 92 ? 0.982 -7.691 4.855 1.00 86.19 92 PHE A N 1
ATOM 714 C CA . PHE A 1 92 ? 1.221 -8.351 6.142 1.00 86.19 92 PHE A CA 1
ATOM 715 C C . PHE A 1 92 ? 0.733 -7.500 7.318 1.00 86.19 92 PHE A C 1
ATOM 717 O O . PHE A 1 92 ? 0.033 -8.007 8.196 1.00 86.19 92 PHE A O 1
ATOM 724 N N . PHE A 1 93 ? 1.015 -6.195 7.306 1.00 85.25 93 PHE A N 1
ATOM 725 C CA . PHE A 1 93 ? 0.503 -5.267 8.317 1.00 85.25 93 PHE A CA 1
ATOM 726 C C . PHE A 1 93 ? -1.030 -5.191 8.319 1.00 85.25 93 PHE A C 1
ATOM 728 O O . PHE A 1 93 ? -1.636 -5.146 9.392 1.00 85.25 93 PHE A O 1
ATOM 735 N N . LEU A 1 94 ? -1.674 -5.229 7.150 1.00 90.12 94 LEU A N 1
ATOM 736 C CA . LEU A 1 94 ? -3.131 -5.250 7.039 1.00 90.12 94 LEU A CA 1
ATOM 737 C C . LEU A 1 94 ? -3.718 -6.517 7.671 1.00 90.12 94 LEU A C 1
ATOM 739 O O . LEU A 1 94 ? -4.642 -6.416 8.473 1.00 90.12 94 LEU A O 1
ATOM 743 N N . MET A 1 95 ? -3.169 -7.694 7.357 1.00 90.25 95 MET A N 1
ATOM 744 C CA . MET A 1 95 ? -3.650 -8.967 7.909 1.00 90.25 95 MET A CA 1
ATOM 745 C C . MET A 1 95 ? -3.483 -9.032 9.431 1.00 90.25 95 MET A C 1
ATOM 747 O O . MET A 1 95 ? -4.411 -9.426 10.139 1.00 90.25 95 MET A O 1
ATOM 751 N N . LEU A 1 96 ? -2.337 -8.581 9.949 1.00 86.81 96 LEU A N 1
ATOM 752 C CA . LEU A 1 96 ? -2.105 -8.476 11.392 1.00 86.81 96 LEU A CA 1
ATOM 753 C C . LEU A 1 96 ? -3.123 -7.542 12.054 1.00 86.81 96 LEU A C 1
ATOM 755 O O . LEU A 1 96 ? -3.727 -7.890 13.068 1.00 86.81 96 LEU A O 1
ATOM 759 N N . THR A 1 97 ? -3.361 -6.380 11.447 1.00 87.12 97 THR A N 1
ATOM 760 C CA . THR A 1 97 ? -4.316 -5.393 11.963 1.00 87.12 97 THR A CA 1
ATOM 761 C C . THR A 1 97 ? -5.741 -5.921 11.960 1.00 87.12 97 THR A C 1
ATOM 763 O O . THR A 1 97 ? -6.454 -5.720 12.938 1.00 87.12 97 THR A O 1
ATOM 766 N N . LEU A 1 98 ? -6.157 -6.650 10.920 1.00 90.69 98 LEU A N 1
ATOM 767 C CA . LEU A 1 98 ? -7.464 -7.307 10.897 1.00 90.69 98 LEU A CA 1
ATOM 768 C C . LEU A 1 98 ? -7.609 -8.306 12.052 1.00 90.69 98 LEU A C 1
ATOM 770 O O . LEU A 1 98 ? -8.655 -8.320 12.698 1.00 90.69 98 LEU A O 1
ATOM 774 N N . GLY A 1 99 ? -6.560 -9.071 12.368 1.00 86.88 99 GLY A N 1
ATOM 775 C CA . GLY A 1 99 ? -6.540 -9.959 13.535 1.00 86.88 99 GLY A CA 1
ATOM 776 C C . GLY A 1 99 ? -6.699 -9.209 14.863 1.00 86.88 99 GLY A C 1
ATOM 777 O O . GLY A 1 99 ? -7.502 -9.603 15.708 1.00 86.88 99 GLY A O 1
ATOM 778 N N . ILE A 1 100 ? -5.998 -8.084 15.031 1.00 84.75 100 ILE A N 1
ATOM 779 C CA . ILE A 1 100 ? -6.118 -7.221 16.219 1.00 84.75 100 ILE A CA 1
ATOM 780 C C . ILE A 1 100 ? -7.531 -6.626 16.325 1.00 84.75 100 ILE A C 1
ATOM 782 O O . ILE A 1 100 ? -8.142 -6.647 17.395 1.00 84.75 100 ILE A O 1
ATOM 786 N N . CYS A 1 101 ? -8.082 -6.130 15.215 1.00 86.88 101 CYS A N 1
ATOM 787 C CA . CYS A 1 101 ? -9.443 -5.606 15.163 1.00 86.88 101 CYS A CA 1
ATOM 788 C C . CYS A 1 101 ? -10.485 -6.689 15.479 1.00 86.88 101 CYS A C 1
ATOM 790 O O . CYS A 1 101 ? -11.447 -6.384 16.177 1.00 86.88 101 CYS A O 1
ATOM 792 N N . ALA A 1 102 ? -10.285 -7.937 15.035 1.00 87.62 102 ALA A N 1
ATOM 793 C CA . ALA A 1 102 ? -11.173 -9.058 15.356 1.00 87.62 102 ALA A CA 1
ATOM 794 C C . ALA A 1 102 ? -11.285 -9.290 16.870 1.00 87.62 102 ALA A C 1
ATOM 796 O O . ALA A 1 102 ? -12.374 -9.552 17.377 1.00 87.62 102 ALA A O 1
ATOM 797 N N . ALA A 1 103 ? -10.163 -9.172 17.587 1.00 82.69 103 ALA A N 1
ATOM 798 C CA . ALA A 1 103 ? -10.107 -9.364 19.033 1.00 82.69 103 ALA A CA 1
ATOM 799 C C . ALA A 1 103 ? -10.686 -8.179 19.825 1.00 82.69 103 ALA A C 1
ATOM 801 O O . ALA A 1 103 ? -11.181 -8.368 20.934 1.00 82.69 103 ALA A O 1
ATOM 802 N N . ALA A 1 104 ? -10.616 -6.962 19.280 1.00 82.38 104 ALA A N 1
ATOM 803 C CA . ALA A 1 104 ? -11.031 -5.754 19.987 1.00 82.38 104 ALA A CA 1
ATOM 804 C C . ALA A 1 104 ? -12.466 -5.306 19.675 1.00 82.38 104 ALA A C 1
ATOM 806 O O . ALA A 1 104 ? -13.239 -5.030 20.591 1.00 82.38 104 ALA A O 1
ATOM 807 N N . ASP A 1 105 ? -12.819 -5.173 18.393 1.00 81.44 105 ASP A N 1
ATOM 808 C CA . ASP A 1 105 ? -14.133 -4.698 17.954 1.00 81.44 105 ASP A CA 1
ATOM 809 C C . ASP A 1 105 ? -14.428 -5.152 16.513 1.00 81.44 105 ASP A C 1
ATOM 811 O O . ASP A 1 105 ? -13.838 -4.655 15.546 1.00 81.44 105 ASP A O 1
ATOM 815 N N . MET A 1 106 ? -15.419 -6.037 16.358 1.00 84.44 106 MET A N 1
ATOM 816 C CA . MET A 1 106 ? -15.879 -6.537 15.054 1.00 84.44 106 MET A CA 1
ATOM 817 C C . MET A 1 106 ? -16.252 -5.418 14.069 1.00 84.44 106 MET A C 1
ATOM 819 O O . MET A 1 106 ? -16.115 -5.578 12.858 1.00 84.44 106 MET A O 1
ATOM 823 N N . ARG A 1 107 ? -16.684 -4.253 14.562 1.00 83.31 107 ARG A N 1
ATOM 824 C CA . ARG A 1 107 ? -17.045 -3.103 13.723 1.00 83.31 107 ARG A CA 1
ATOM 825 C C . ARG A 1 107 ? -15.831 -2.525 13.006 1.00 83.31 107 ARG A C 1
ATOM 827 O O . ARG A 1 107 ? -15.917 -2.189 11.826 1.00 83.31 107 ARG A O 1
ATOM 834 N N . TRP A 1 108 ? -14.702 -2.433 13.710 1.00 83.50 108 TRP A N 1
ATOM 835 C CA . TRP A 1 108 ? -13.438 -1.962 13.142 1.00 83.50 108 TRP A CA 1
ATOM 836 C C . TRP A 1 108 ? -12.915 -2.916 12.074 1.00 83.50 108 TRP A C 1
ATOM 838 O O . TRP A 1 108 ? -12.448 -2.454 11.034 1.00 83.50 108 TRP A O 1
ATOM 848 N N . LEU A 1 109 ? -13.064 -4.225 12.295 1.00 88.94 109 LEU A N 1
ATOM 849 C CA . LEU A 1 109 ? -12.697 -5.243 11.316 1.00 88.94 109 LEU A CA 1
ATOM 850 C C . LEU A 1 109 ? -13.461 -5.056 10.003 1.00 88.94 109 LEU A C 1
ATOM 852 O O . LEU A 1 109 ? -12.844 -5.019 8.940 1.00 88.94 109 LEU A O 1
ATOM 856 N N . VAL A 1 110 ? -14.788 -4.893 10.070 1.00 89.75 110 VAL A N 1
ATOM 857 C CA . VAL A 1 110 ? -15.624 -4.743 8.867 1.00 89.75 110 VAL A CA 1
ATOM 858 C C . VAL A 1 110 ? -15.275 -3.463 8.108 1.00 89.75 110 VAL A C 1
ATOM 860 O O . VAL A 1 110 ? -15.098 -3.507 6.892 1.00 89.75 110 VAL A O 1
ATOM 863 N N . ILE A 1 111 ? -15.129 -2.331 8.808 1.00 88.88 111 ILE A N 1
ATOM 864 C CA . ILE A 1 111 ? -14.789 -1.045 8.176 1.00 88.88 111 ILE A CA 1
ATOM 865 C C . ILE A 1 111 ? -13.408 -1.120 7.514 1.00 88.88 111 ILE A C 1
ATOM 867 O O . ILE A 1 111 ? -13.275 -0.784 6.337 1.00 88.88 111 ILE A O 1
ATOM 871 N N . LEU A 1 112 ? -12.387 -1.585 8.241 1.00 90.69 112 LEU A N 1
ATOM 872 C CA . LEU A 1 112 ? -11.022 -1.661 7.723 1.00 90.69 112 LEU A CA 1
ATOM 873 C C . LEU A 1 112 ? -10.920 -2.639 6.548 1.00 90.69 112 LEU A C 1
ATOM 875 O O . LEU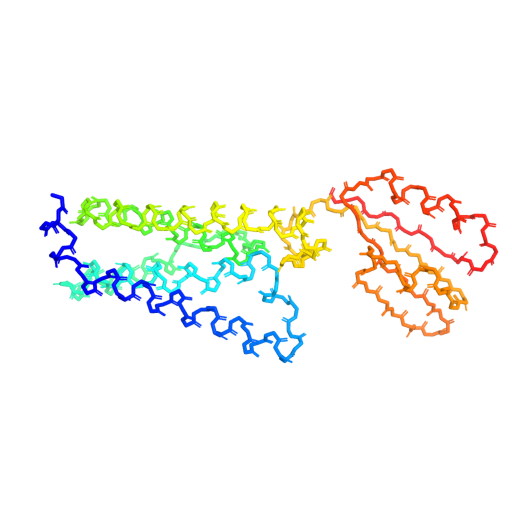 A 1 112 ? -10.304 -2.315 5.532 1.00 90.69 112 LEU A O 1
ATOM 879 N N . GLY A 1 113 ? -11.541 -3.815 6.663 1.00 91.44 113 GLY A N 1
ATOM 880 C CA . GLY A 1 113 ? -11.547 -4.830 5.613 1.00 91.44 113 GLY A CA 1
ATOM 881 C C . GLY A 1 113 ? -12.217 -4.336 4.333 1.00 91.44 113 GLY A C 1
ATOM 882 O O . GLY A 1 113 ? -11.645 -4.475 3.254 1.00 91.44 113 GLY A O 1
ATOM 883 N N . LEU A 1 114 ? -13.385 -3.699 4.444 1.00 91.88 114 LEU A N 1
ATOM 884 C CA . LEU A 1 114 ? -14.132 -3.207 3.285 1.00 91.88 114 LEU A CA 1
ATOM 885 C C . LEU A 1 114 ? -13.408 -2.039 2.601 1.00 91.88 114 LEU A C 1
ATOM 887 O O . LEU A 1 114 ? -13.263 -2.043 1.381 1.00 91.88 114 LEU A O 1
ATOM 891 N N . VAL A 1 115 ? -12.889 -1.078 3.373 1.00 91.69 115 VAL A N 1
ATOM 892 C CA . VAL A 1 115 ? -12.146 0.070 2.826 1.00 91.69 115 VAL A CA 1
ATOM 893 C C . VAL A 1 115 ? -10.852 -0.376 2.146 1.00 91.69 115 VAL A C 1
ATOM 895 O O . VAL A 1 115 ? -10.589 0.029 1.016 1.00 91.69 115 VAL A O 1
ATOM 898 N N . SER A 1 116 ? -10.043 -1.214 2.800 1.00 91.81 116 SER A N 1
ATOM 899 C CA . SER A 1 116 ? -8.747 -1.641 2.251 1.00 91.81 116 SER A CA 1
ATOM 900 C C . SER A 1 116 ? -8.901 -2.467 0.971 1.00 91.81 116 SER A C 1
ATOM 902 O O . SER A 1 116 ? -8.277 -2.144 -0.040 1.00 91.81 116 SER A O 1
ATOM 904 N N . ASN A 1 117 ? -9.787 -3.469 0.966 1.00 92.31 117 ASN A N 1
ATOM 905 C CA . ASN A 1 117 ? -10.058 -4.268 -0.232 1.00 92.31 117 ASN A CA 1
ATOM 906 C C . ASN A 1 117 ? -10.726 -3.433 -1.331 1.00 92.31 117 ASN A C 1
ATOM 908 O O . ASN A 1 117 ? -10.365 -3.559 -2.500 1.00 92.31 117 ASN A O 1
ATOM 912 N N . GLY A 1 118 ? -11.647 -2.535 -0.966 1.00 91.94 118 GLY A N 1
ATOM 913 C CA . GLY A 1 118 ? -12.283 -1.610 -1.902 1.00 91.94 118 GLY A CA 1
ATOM 914 C C . GLY A 1 118 ? -11.281 -0.684 -2.594 1.00 91.94 118 GLY A C 1
ATOM 915 O O . GLY A 1 118 ? -11.391 -0.466 -3.797 1.00 91.94 118 GLY A O 1
ATOM 916 N N . LEU A 1 119 ? -10.263 -0.195 -1.878 1.00 91.25 119 LEU A N 1
ATOM 917 C CA . LEU A 1 119 ? -9.187 0.617 -2.455 1.00 91.25 119 LEU A CA 1
ATOM 918 C C . LEU A 1 119 ? -8.311 -0.185 -3.426 1.00 91.25 119 LEU A C 1
ATOM 920 O O . LEU A 1 119 ? -8.001 0.316 -4.506 1.00 91.25 119 LEU A O 1
ATOM 924 N N . ILE A 1 120 ? -7.949 -1.424 -3.078 1.00 89.94 120 ILE A N 1
ATOM 925 C CA . ILE A 1 120 ? -7.129 -2.299 -3.934 1.00 89.94 120 ILE A CA 1
ATOM 926 C C . ILE A 1 120 ? -7.880 -2.640 -5.229 1.00 89.94 120 ILE A C 1
ATOM 928 O O . ILE A 1 120 ? -7.361 -2.436 -6.328 1.00 89.94 120 ILE A O 1
ATOM 932 N N . ILE A 1 121 ? -9.124 -3.113 -5.106 1.00 89.19 121 ILE A N 1
ATOM 933 C CA . ILE A 1 121 ? -9.975 -3.476 -6.248 1.00 89.19 121 ILE A CA 1
ATOM 934 C C . ILE A 1 121 ? -10.303 -2.235 -7.079 1.00 89.19 121 ILE A C 1
ATOM 936 O O . ILE A 1 121 ? -10.186 -2.253 -8.304 1.00 89.19 121 ILE A O 1
ATOM 940 N N . GLY A 1 122 ? -10.667 -1.133 -6.422 1.00 87.75 122 GLY A N 1
ATOM 941 C CA . GLY A 1 122 ? -10.952 0.137 -7.077 1.00 87.75 122 GLY A CA 1
ATOM 942 C C . GLY A 1 122 ? -9.764 0.627 -7.896 1.00 87.75 122 GLY A C 1
ATOM 943 O O . GLY A 1 122 ? -9.928 0.979 -9.059 1.00 87.75 122 GLY A O 1
ATOM 944 N N . ALA A 1 123 ? -8.548 0.573 -7.352 1.00 85.81 123 ALA A N 1
ATOM 945 C CA . ALA A 1 123 ? -7.348 0.960 -8.084 1.00 85.81 123 ALA A CA 1
ATOM 946 C C . ALA A 1 123 ? -7.089 0.093 -9.324 1.00 85.81 123 ALA A C 1
ATOM 948 O O . ALA A 1 123 ? -6.686 0.624 -10.363 1.00 85.81 123 ALA A O 1
ATOM 949 N N . TYR A 1 124 ? -7.351 -1.214 -9.238 1.00 83.25 124 TYR A N 1
ATOM 950 C CA . TYR A 1 124 ? -7.269 -2.122 -10.381 1.00 83.25 124 TYR A CA 1
ATOM 951 C C . TYR A 1 124 ? -8.284 -1.751 -11.474 1.00 83.25 124 TYR A C 1
ATOM 953 O O . TYR A 1 124 ? -7.903 -1.560 -12.630 1.00 83.25 124 TYR A O 1
ATOM 961 N N . PHE A 1 125 ? -9.553 -1.548 -11.106 1.00 84.06 125 PHE A N 1
ATOM 962 C CA . PHE A 1 125 ? -10.595 -1.126 -12.047 1.00 84.06 125 PHE A CA 1
ATOM 963 C C . PHE A 1 125 ? -10.299 0.230 -12.684 1.00 84.06 125 PHE A C 1
ATOM 965 O O . PHE A 1 125 ? -10.428 0.378 -13.896 1.00 84.06 125 PHE A O 1
ATOM 972 N N . ILE A 1 126 ? -9.862 1.215 -11.896 1.00 84.25 126 ILE A N 1
ATOM 973 C CA . ILE A 1 126 ? -9.502 2.540 -12.410 1.00 84.25 126 ILE A CA 1
ATOM 974 C C . ILE A 1 126 ? -8.346 2.413 -13.414 1.00 84.25 126 ILE A C 1
ATOM 976 O O . ILE A 1 126 ? -8.374 3.078 -14.447 1.00 84.25 126 ILE A O 1
ATOM 980 N N . ASN A 1 127 ? -7.355 1.546 -13.167 1.00 79.62 127 ASN A N 1
ATOM 981 C CA . ASN A 1 127 ? -6.277 1.316 -14.131 1.00 79.62 127 ASN A CA 1
ATOM 982 C C . ASN A 1 127 ? -6.806 0.758 -15.463 1.00 79.62 127 ASN A C 1
ATOM 984 O O . ASN A 1 127 ? -6.446 1.291 -16.512 1.00 79.62 127 ASN A O 1
ATOM 988 N N . ILE A 1 128 ? -7.696 -0.241 -15.423 1.00 77.06 128 ILE A N 1
ATOM 989 C CA . ILE A 1 128 ? -8.316 -0.818 -16.628 1.00 77.06 128 ILE A CA 1
ATOM 990 C C . ILE A 1 128 ? -9.123 0.236 -17.384 1.00 77.06 128 ILE A C 1
ATOM 992 O O . ILE A 1 128 ? -8.936 0.409 -18.587 1.00 77.06 128 ILE A O 1
ATOM 996 N N . ILE A 1 129 ? -9.990 0.965 -16.681 1.00 79.81 129 ILE A N 1
ATOM 997 C CA . ILE A 1 129 ? -10.865 1.970 -17.289 1.00 79.81 129 ILE A CA 1
ATOM 998 C C . ILE A 1 129 ? -10.030 3.073 -17.942 1.00 79.81 129 ILE A C 1
ATOM 1000 O O . ILE A 1 129 ? -10.304 3.459 -19.075 1.00 79.81 129 ILE A O 1
ATOM 1004 N N . LEU A 1 130 ? -8.978 3.564 -17.280 1.00 75.62 130 LEU A N 1
ATOM 1005 C CA . LEU A 1 130 ? -8.121 4.592 -17.874 1.00 75.62 130 LEU A CA 1
ATOM 1006 C C . LEU A 1 130 ? -7.293 4.066 -19.046 1.00 75.62 130 LEU A C 1
ATOM 1008 O O . LEU A 1 130 ? -7.094 4.796 -20.019 1.00 75.62 130 LEU A O 1
ATOM 1012 N N . ALA A 1 131 ? -6.859 2.808 -18.995 1.00 71.94 131 ALA A N 1
ATOM 1013 C CA . ALA A 1 131 ? -6.182 2.182 -20.120 1.00 71.94 131 ALA A CA 1
ATOM 1014 C C . ALA A 1 131 ? -7.112 2.064 -21.339 1.00 71.94 131 ALA A C 1
ATOM 1016 O O . ALA A 1 131 ? -6.684 2.371 -22.448 1.00 71.94 131 ALA A O 1
ATOM 1017 N N . GLN A 1 132 ? -8.379 1.687 -21.135 1.00 71.88 132 GLN A N 1
ATOM 1018 C CA . GLN A 1 132 ? -9.363 1.516 -22.209 1.00 71.88 132 GLN A CA 1
ATOM 1019 C C . GLN A 1 132 ? -9.904 2.843 -22.757 1.00 71.88 132 GLN A C 1
ATOM 1021 O O . GLN A 1 132 ? -10.063 2.985 -23.965 1.00 71.88 132 GLN A O 1
ATOM 1026 N N . 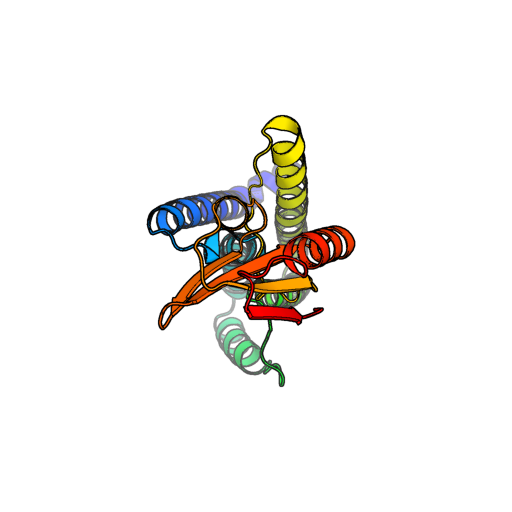VAL A 1 133 ? -10.185 3.822 -21.892 1.00 70.06 133 VAL A N 1
ATOM 1027 C CA . VAL A 1 133 ? -10.830 5.087 -22.288 1.00 70.06 133 VAL A CA 1
ATOM 1028 C C . VAL A 1 133 ? -9.804 6.138 -22.710 1.00 70.06 133 VAL A C 1
ATOM 1030 O O . VAL A 1 133 ? -9.990 6.826 -23.710 1.00 70.06 133 VAL A O 1
ATOM 1033 N N . PHE A 1 134 ? -8.699 6.267 -21.971 1.00 63.91 134 PHE A N 1
ATOM 1034 C CA . PHE A 1 134 ? -7.733 7.359 -22.140 1.00 63.91 134 PHE A CA 1
ATOM 1035 C C . PHE A 1 134 ? -6.405 6.924 -22.768 1.00 63.91 134 PHE A C 1
ATOM 1037 O O . PHE A 1 134 ? -5.533 7.773 -22.951 1.00 63.91 134 PHE A O 1
ATOM 1044 N N . HIS A 1 135 ? -6.227 5.633 -23.085 1.00 62.47 135 HIS A N 1
ATOM 1045 C CA . HIS A 1 135 ? -4.969 5.064 -23.597 1.00 62.47 135 HIS A CA 1
ATOM 1046 C C . HIS A 1 135 ? -3.744 5.413 -22.725 1.00 62.47 135 HIS A C 1
ATOM 1048 O O . HIS A 1 135 ? -2.607 5.436 -23.194 1.00 62.47 135 HIS A O 1
ATOM 1054 N N . ARG A 1 136 ? -3.961 5.700 -21.433 1.00 62.56 136 ARG A N 1
ATOM 1055 C CA . ARG A 1 136 ? -2.910 6.038 -20.466 1.00 62.56 136 ARG A CA 1
ATOM 1056 C C . ARG A 1 136 ? -2.966 5.073 -19.293 1.00 62.56 136 ARG A C 1
ATOM 1058 O O . ARG A 1 136 ? -4.004 4.925 -18.654 1.00 62.56 136 ARG A O 1
ATOM 1065 N N . LYS A 1 137 ? -1.830 4.450 -18.974 1.00 63.88 137 LYS A N 1
ATOM 1066 C CA . LYS A 1 137 ? -1.678 3.633 -17.763 1.00 63.88 137 LYS A CA 1
ATOM 1067 C C . LYS A 1 137 ? -1.415 4.546 -16.563 1.00 63.88 137 LYS A C 1
ATOM 1069 O O . LYS A 1 137 ? -0.554 5.418 -16.623 1.00 63.88 137 LYS A O 1
ATOM 1074 N N . LEU A 1 138 ? -2.160 4.346 -15.474 1.00 62.66 138 LEU A N 1
ATOM 1075 C CA . LEU A 1 138 ? -2.006 5.116 -14.228 1.00 62.66 138 LEU A CA 1
ATOM 1076 C C . LEU A 1 138 ? -0.807 4.704 -13.375 1.00 62.66 138 LEU A C 1
ATOM 1078 O O . LEU A 1 138 ? -0.351 5.488 -12.537 1.00 62.66 138 LEU A O 1
ATOM 1082 N N . PHE A 1 139 ? -0.380 3.453 -13.521 1.00 72.75 139 PHE A N 1
ATOM 1083 C CA . PHE A 1 139 ? 0.715 2.877 -12.760 1.00 72.75 139 PHE A CA 1
ATOM 1084 C C . PHE A 1 139 ? 1.851 2.531 -13.714 1.00 72.75 139 PHE A C 1
ATOM 1086 O O . PHE A 1 139 ? 1.620 1.894 -14.745 1.00 72.75 139 PHE A O 1
ATOM 1093 N N . GLU A 1 140 ? 3.058 2.973 -13.371 1.00 62.28 140 GLU A N 1
ATOM 1094 C CA . GLU A 1 140 ? 4.280 2.561 -14.061 1.00 62.28 140 GLU A CA 1
ATOM 1095 C C . GLU A 1 140 ? 4.642 1.128 -13.646 1.00 62.28 140 GLU A C 1
ATOM 1097 O O . GLU A 1 140 ? 4.376 0.709 -12.516 1.00 62.28 140 GLU A O 1
ATOM 1102 N N . ILE A 1 141 ? 5.211 0.362 -14.578 1.00 57.84 141 ILE A N 1
ATOM 1103 C CA . ILE A 1 141 ? 5.639 -1.016 -14.330 1.00 57.84 141 ILE A CA 1
ATOM 1104 C C . ILE A 1 141 ? 6.957 -0.966 -13.553 1.00 57.84 141 ILE A C 1
ATOM 1106 O O . ILE A 1 141 ? 7.940 -0.399 -14.025 1.00 57.84 141 ILE A O 1
ATOM 1110 N N . SER A 1 142 ? 6.981 -1.566 -12.369 1.00 54.84 142 SER A N 1
ATOM 1111 C CA . SER A 1 142 ? 8.156 -1.684 -11.501 1.00 54.84 142 SER A CA 1
ATOM 1112 C C . SER A 1 142 ? 8.725 -3.095 -11.524 1.00 54.84 142 SER A C 1
ATOM 1114 O O . SER A 1 142 ? 8.043 -4.078 -11.243 1.00 54.84 142 SER A O 1
ATOM 1116 N N . PHE A 1 143 ? 10.027 -3.169 -11.788 1.00 50.09 143 PHE A N 1
ATOM 1117 C CA . PHE A 1 143 ? 10.809 -4.408 -11.836 1.00 50.09 143 PHE A CA 1
ATOM 1118 C C . PHE A 1 143 ? 11.141 -4.966 -10.452 1.00 50.09 143 PHE A C 1
ATOM 1120 O O . PHE A 1 143 ? 11.389 -6.157 -10.306 1.00 50.09 143 PHE A O 1
ATOM 1127 N N . SER A 1 144 ? 11.112 -4.128 -9.413 1.00 53.38 144 SER A N 1
ATOM 1128 C CA . SER A 1 144 ? 11.422 -4.554 -8.044 1.00 53.38 144 SER A CA 1
ATOM 1129 C C . SER A 1 144 ? 10.295 -5.349 -7.377 1.00 53.38 144 SER A C 1
ATOM 1131 O O . SER A 1 144 ? 10.480 -5.842 -6.272 1.00 53.38 144 SER A O 1
ATOM 1133 N N . GLU A 1 145 ? 9.116 -5.452 -7.999 1.00 51.41 145 GLU A N 1
ATOM 1134 C CA . GLU A 1 145 ? 7.912 -6.034 -7.385 1.00 51.41 145 GLU A CA 1
ATOM 1135 C C . GLU A 1 145 ? 7.754 -7.543 -7.621 1.00 51.41 145 GLU A C 1
ATOM 1137 O O . GLU A 1 145 ? 6.705 -8.099 -7.317 1.00 51.41 145 GLU A O 1
ATOM 1142 N N . GLY A 1 146 ? 8.775 -8.227 -8.150 1.00 47.97 146 GLY A N 1
ATOM 1143 C CA . GLY A 1 146 ? 8.691 -9.670 -8.401 1.00 47.97 146 GLY A CA 1
ATOM 1144 C C . GLY A 1 146 ? 7.740 -10.044 -9.542 1.00 47.97 146 GLY A C 1
ATOM 1145 O O . GLY A 1 146 ? 7.329 -11.197 -9.635 1.00 47.97 146 GLY A O 1
ATOM 1146 N N . ASN A 1 147 ? 7.398 -9.089 -10.414 1.00 51.97 147 ASN A N 1
ATOM 1147 C CA . ASN A 1 147 ? 6.835 -9.416 -11.718 1.00 51.97 147 ASN A CA 1
ATOM 1148 C C . ASN A 1 147 ? 7.923 -10.117 -12.533 1.00 51.97 147 ASN A C 1
ATOM 1150 O O . ASN A 1 147 ? 9.003 -9.555 -12.718 1.00 51.97 147 ASN A O 1
ATOM 1154 N N . SER A 1 148 ? 7.626 -11.312 -13.039 1.00 49.31 148 SER A N 1
ATOM 1155 C CA . SER A 1 148 ? 8.431 -12.023 -14.035 1.00 49.31 148 SER A CA 1
ATOM 1156 C C . SER A 1 148 ? 8.310 -11.335 -15.401 1.00 49.31 148 SER A C 1
ATOM 1158 O O . SER A 1 148 ? 7.874 -11.913 -16.397 1.00 49.31 148 SER A O 1
ATOM 1160 N N . SER A 1 149 ? 8.611 -10.037 -15.454 1.00 55.62 149 SER A N 1
ATOM 1161 C CA . SER A 1 149 ? 8.733 -9.333 -16.719 1.00 55.62 149 SER A CA 1
ATOM 1162 C C . SER A 1 149 ? 10.049 -9.756 -17.348 1.00 55.62 149 SER A C 1
ATOM 1164 O O . SER A 1 149 ? 11.125 -9.614 -16.771 1.00 55.62 149 SER A O 1
ATOM 1166 N N . ASN A 1 150 ? 9.947 -10.300 -18.551 1.00 62.44 150 ASN A N 1
ATOM 1167 C CA . ASN A 1 150 ? 11.112 -10.655 -19.333 1.00 62.44 150 ASN A CA 1
ATOM 1168 C C . ASN A 1 150 ? 11.832 -9.362 -19.730 1.00 62.44 150 ASN A C 1
ATOM 1170 O O . ASN A 1 150 ? 11.194 -8.371 -20.103 1.00 62.44 150 ASN A O 1
ATOM 1174 N N . ILE A 1 151 ? 13.155 -9.366 -19.629 1.00 66.44 151 ILE A N 1
ATOM 1175 C CA . ILE A 1 151 ? 14.007 -8.223 -19.940 1.00 66.44 151 ILE A CA 1
ATOM 1176 C C . ILE A 1 151 ? 14.857 -8.584 -21.149 1.00 66.44 151 ILE A C 1
ATOM 1178 O O . ILE A 1 151 ? 15.483 -9.644 -21.200 1.00 66.44 151 ILE A O 1
ATOM 1182 N N . LEU A 1 152 ? 14.885 -7.669 -22.110 1.00 69.44 152 LEU A N 1
ATOM 1183 C CA . LEU A 1 152 ? 15.806 -7.688 -23.230 1.00 69.44 152 LEU A CA 1
ATOM 1184 C C . LEU A 1 152 ? 16.750 -6.495 -23.077 1.00 69.44 152 LEU A C 1
ATOM 1186 O O . LEU A 1 152 ? 16.325 -5.343 -23.165 1.00 69.44 152 LEU A O 1
ATOM 1190 N N . GLU A 1 153 ? 18.022 -6.772 -22.820 1.00 73.88 153 GLU A N 1
ATOM 1191 C CA . GLU A 1 153 ? 19.084 -5.770 -22.857 1.00 73.88 153 GLU A CA 1
ATOM 1192 C C . GLU A 1 153 ? 19.744 -5.831 -24.236 1.00 73.88 153 GLU A C 1
ATOM 1194 O O . GLU A 1 153 ? 20.243 -6.882 -24.636 1.00 73.88 153 GLU A O 1
ATOM 1199 N N . VAL A 1 154 ? 19.686 -4.723 -24.973 1.00 75.00 154 VAL A N 1
ATOM 1200 C CA . VAL A 1 154 ? 20.293 -4.564 -26.299 1.00 75.00 154 VAL A CA 1
ATOM 1201 C C . VAL A 1 154 ? 21.404 -3.534 -26.180 1.00 75.00 154 VAL A C 1
ATOM 1203 O O . VAL A 1 154 ? 21.134 -2.370 -25.871 1.00 75.00 154 VAL A O 1
ATOM 1206 N N . THR A 1 155 ? 22.637 -3.951 -26.440 1.00 73.31 155 THR A N 1
ATOM 1207 C CA . THR A 1 155 ? 23.802 -3.065 -26.513 1.00 73.31 155 THR A CA 1
ATOM 1208 C C . THR A 1 155 ? 24.115 -2.796 -27.979 1.00 73.31 155 THR A C 1
ATOM 1210 O O . THR A 1 155 ? 24.242 -3.726 -28.771 1.00 73.31 155 THR A O 1
ATOM 1213 N N . SER A 1 156 ? 24.197 -1.524 -28.362 1.00 72.25 156 SER A N 1
ATOM 1214 C CA . SER A 1 156 ? 24.501 -1.102 -29.732 1.00 72.25 156 SER A CA 1
ATOM 1215 C C . SER A 1 156 ? 25.598 -0.044 -29.752 1.00 72.2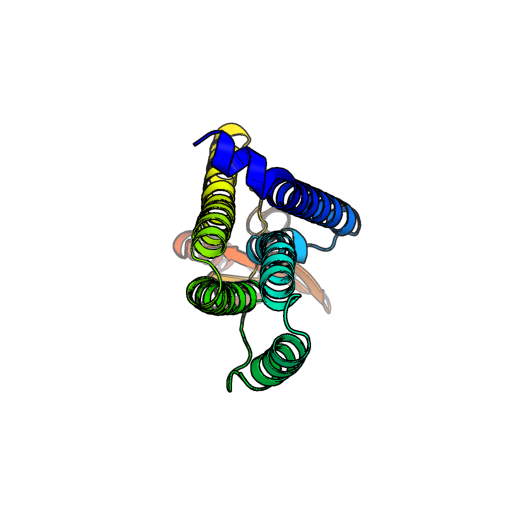5 156 SER A C 1
ATOM 1217 O O . SER A 1 156 ? 25.670 0.807 -28.867 1.00 72.25 156 SER A O 1
ATOM 1219 N N . ALA A 1 157 ? 26.438 -0.063 -30.785 1.00 64.25 157 ALA A N 1
ATOM 1220 C CA . ALA A 1 157 ? 27.462 0.956 -31.014 1.00 64.25 157 ALA A CA 1
ATOM 1221 C C . ALA A 1 157 ? 26.870 2.279 -31.549 1.00 64.25 157 ALA A C 1
ATOM 1223 O O . ALA A 1 157 ? 27.511 3.330 -31.477 1.00 64.25 157 ALA A O 1
ATOM 1224 N N . VAL A 1 158 ? 25.633 2.255 -32.064 1.00 68.50 158 VAL A N 1
ATOM 1225 C CA . VAL A 1 158 ? 24.956 3.406 -32.683 1.00 68.50 158 VAL A CA 1
ATOM 1226 C C . VAL A 1 158 ? 23.628 3.694 -31.981 1.00 68.50 158 VAL A C 1
ATOM 1228 O O . VAL A 1 158 ? 22.914 2.805 -31.519 1.00 68.50 158 VAL A O 1
ATOM 1231 N N . GLN A 1 159 ? 23.269 4.975 -31.885 1.00 66.88 159 GLN A N 1
ATOM 1232 C CA . GLN A 1 159 ? 22.000 5.370 -31.287 1.00 66.88 159 GLN A CA 1
ATOM 1233 C C . GLN A 1 159 ? 20.831 5.005 -32.214 1.00 66.88 159 GLN A C 1
ATOM 1235 O O . GLN A 1 159 ? 20.635 5.619 -33.262 1.00 66.88 159 GLN A O 1
ATOM 1240 N N . HIS A 1 160 ? 19.987 4.067 -31.788 1.00 64.88 160 HIS A N 1
ATOM 1241 C CA . HIS A 1 160 ? 18.765 3.710 -32.504 1.00 64.88 160 HIS A CA 1
ATOM 1242 C C . HIS A 1 160 ? 17.547 4.465 -31.957 1.00 64.88 160 HIS A C 1
ATOM 1244 O O . HIS A 1 160 ? 17.060 4.200 -30.853 1.00 64.88 160 HIS A O 1
ATOM 1250 N N . ASN A 1 161 ? 16.971 5.347 -32.780 1.00 62.78 161 ASN A N 1
ATOM 1251 C CA . ASN A 1 161 ? 15.748 6.089 -32.438 1.00 62.78 161 ASN A CA 1
ATOM 1252 C C . ASN A 1 161 ? 14.523 5.177 -32.222 1.00 62.78 161 ASN A C 1
ATOM 1254 O O . ASN A 1 161 ? 13.638 5.521 -31.441 1.00 62.78 161 ASN A O 1
ATOM 1258 N N . LYS A 1 162 ? 14.476 4.000 -32.866 1.00 65.75 162 LYS A N 1
ATOM 1259 C CA . LYS A 1 162 ? 13.410 2.997 -32.674 1.00 65.75 162 LYS A CA 1
ATOM 1260 C C . LYS A 1 162 ? 13.398 2.413 -31.255 1.00 65.75 162 LYS A C 1
ATOM 1262 O O . LYS A 1 162 ? 12.329 2.281 -30.670 1.00 65.75 162 LYS A O 1
ATOM 1267 N N . LEU A 1 163 ? 14.571 2.083 -30.708 1.00 62.53 163 LEU A N 1
ATOM 1268 C CA . LEU A 1 163 ? 14.699 1.521 -29.358 1.00 62.53 163 LEU A CA 1
ATOM 1269 C C . LEU A 1 163 ? 14.463 2.603 -28.297 1.00 62.53 163 LEU A C 1
ATOM 1271 O O . LEU A 1 163 ? 13.756 2.362 -27.319 1.00 62.53 163 LEU A O 1
ATOM 1275 N N . PHE A 1 164 ? 14.974 3.815 -28.543 1.00 58.03 164 PHE A N 1
ATOM 1276 C CA . PHE A 1 164 ? 14.806 4.969 -27.658 1.00 58.03 164 PHE A CA 1
ATOM 1277 C C . PHE A 1 164 ? 13.341 5.414 -27.503 1.00 58.03 164 PHE A C 1
ATOM 1279 O O . PHE A 1 164 ? 12.907 5.741 -26.404 1.00 58.03 164 PHE A O 1
ATOM 1286 N N . ASN A 1 165 ? 12.558 5.386 -28.586 1.00 64.75 165 ASN A N 1
ATOM 1287 C CA . ASN A 1 165 ? 11.144 5.782 -28.559 1.00 64.75 165 ASN A CA 1
ATOM 1288 C C . ASN A 1 165 ? 10.186 4.619 -28.267 1.00 64.75 165 ASN A C 1
ATOM 1290 O O . ASN A 1 165 ? 8.968 4.780 -28.384 1.00 64.75 165 ASN A O 1
ATOM 1294 N N . SER A 1 166 ? 10.701 3.434 -27.934 1.00 69.31 166 SER A N 1
ATOM 1295 C CA . SER A 1 166 ? 9.839 2.281 -27.705 1.00 69.31 166 SER A CA 1
ATOM 1296 C C . SER A 1 166 ? 9.055 2.437 -26.389 1.00 69.31 166 SER A C 1
ATOM 1298 O O . SER A 1 166 ? 9.625 2.796 -25.358 1.00 69.31 166 SER A O 1
ATOM 1300 N N . PRO A 1 167 ? 7.742 2.134 -26.372 1.00 63.75 167 PRO A N 1
ATOM 1301 C CA . PRO A 1 167 ? 6.913 2.253 -25.167 1.00 63.75 167 PRO A CA 1
ATOM 1302 C C . PRO A 1 167 ? 7.262 1.216 -24.085 1.00 63.75 167 PRO A C 1
ATOM 1304 O O . PRO A 1 167 ? 6.712 1.261 -22.987 1.00 63.75 167 PRO A O 1
ATOM 1307 N N . ILE A 1 168 ? 8.143 0.268 -24.413 1.00 69.75 168 ILE A N 1
ATOM 1308 C CA . ILE A 1 168 ? 8.646 -0.793 -23.537 1.00 69.75 168 ILE A CA 1
ATOM 1309 C C . ILE A 1 168 ? 10.075 -0.511 -23.039 1.00 69.75 168 ILE A C 1
ATOM 1311 O O . ILE A 1 168 ? 10.668 -1.370 -22.386 1.00 69.75 168 ILE A O 1
ATOM 1315 N N . LEU A 1 169 ? 10.639 0.664 -23.354 1.00 66.00 169 LEU A N 1
ATOM 1316 C CA . LEU A 1 169 ? 11.942 1.088 -22.853 1.00 66.00 169 LEU A CA 1
ATOM 1317 C C . LEU A 1 169 ? 11.852 1.427 -21.367 1.00 66.00 169 LEU A C 1
ATOM 1319 O O . LEU A 1 169 ? 11.120 2.321 -20.951 1.00 66.00 169 LEU A O 1
ATOM 1323 N N . VAL A 1 170 ? 12.640 0.708 -20.578 1.00 64.75 170 VAL A N 1
ATOM 1324 C CA . VAL A 1 170 ? 12.727 0.864 -19.126 1.00 64.75 170 VAL A CA 1
ATOM 1325 C C . VAL A 1 170 ? 13.879 1.784 -18.758 1.00 64.75 170 VAL A C 1
ATOM 1327 O O . VAL A 1 170 ? 13.734 2.661 -17.910 1.00 64.75 170 VAL A O 1
ATOM 1330 N N . SER A 1 171 ? 15.036 1.590 -19.388 1.00 66.38 171 SER A N 1
ATOM 1331 C CA . SER A 1 171 ? 16.200 2.436 -19.155 1.00 66.38 171 SER A CA 1
ATOM 1332 C C . SER A 1 171 ? 17.080 2.521 -20.388 1.00 66.38 171 SER A C 1
ATOM 1334 O O . SER A 1 171 ? 17.272 1.530 -21.093 1.00 66.38 171 SER A O 1
ATOM 1336 N N . PHE A 1 172 ? 17.675 3.690 -20.578 1.00 72.00 172 PHE A N 1
ATOM 1337 C CA . PHE A 1 172 ? 18.702 3.946 -21.573 1.00 72.00 172 PHE A CA 1
ATOM 1338 C C . PHE A 1 172 ? 19.954 4.438 -20.857 1.00 72.00 172 PHE A C 1
ATOM 1340 O O . PHE A 1 172 ? 19.867 5.350 -20.032 1.00 72.00 172 PHE A O 1
ATOM 1347 N N . ASN A 1 173 ? 21.097 3.828 -21.155 1.00 73.12 173 ASN A N 1
ATOM 1348 C CA . ASN A 1 173 ? 22.374 4.241 -20.595 1.00 73.12 173 ASN A CA 1
ATOM 1349 C C . ASN A 1 173 ? 23.433 4.332 -21.694 1.00 73.12 173 ASN A C 1
ATOM 1351 O O . ASN A 1 173 ? 23.444 3.520 -22.617 1.00 73.12 173 ASN A O 1
ATOM 1355 N N . LYS A 1 174 ? 24.319 5.322 -21.588 1.00 72.31 174 LYS A N 1
ATOM 1356 C CA . LYS A 1 174 ? 25.436 5.516 -22.514 1.00 72.31 174 LYS A CA 1
ATOM 1357 C C . LYS A 1 174 ? 26.725 5.363 -21.723 1.00 72.31 174 LYS A C 1
ATOM 1359 O O . LYS A 1 174 ? 27.035 6.223 -20.903 1.00 72.31 174 LYS A O 1
ATOM 1364 N N . SER A 1 175 ? 27.446 4.275 -21.960 1.00 60.91 175 SER A N 1
ATOM 1365 C CA . SER A 1 175 ? 28.693 3.966 -21.261 1.00 60.91 175 SER A CA 1
ATOM 1366 C C . SER A 1 175 ? 29.764 3.638 -22.292 1.00 60.91 175 SER A C 1
ATOM 1368 O O . SER A 1 175 ? 29.534 2.806 -23.158 1.00 60.91 175 SER A O 1
ATOM 1370 N N . ASP A 1 176 ? 30.907 4.322 -22.219 1.00 59.62 176 ASP A N 1
ATOM 1371 C CA . ASP A 1 176 ? 32.120 4.022 -23.003 1.00 59.62 176 ASP A CA 1
ATOM 1372 C C . ASP A 1 176 ? 31.940 3.887 -24.531 1.00 59.62 176 ASP A C 1
ATOM 1374 O O . ASP A 1 176 ? 32.601 3.101 -25.199 1.00 59.62 176 ASP A O 1
ATOM 1378 N N . GLY A 1 177 ? 31.055 4.700 -25.119 1.00 65.31 177 GLY A N 1
ATOM 1379 C CA . GLY A 1 177 ? 30.809 4.688 -26.568 1.00 65.31 177 GLY A CA 1
ATOM 1380 C C . GLY A 1 177 ? 29.758 3.675 -27.026 1.00 65.31 177 GLY A C 1
ATOM 1381 O O . GLY A 1 177 ? 29.420 3.669 -28.205 1.00 65.31 177 GLY A O 1
ATOM 1382 N N . GLU A 1 178 ? 29.173 2.911 -26.102 1.00 73.75 178 GLU A N 1
ATOM 1383 C CA . GLU A 1 178 ? 28.071 1.984 -26.356 1.00 73.75 178 GLU A CA 1
ATOM 1384 C C . GLU A 1 178 ? 26.742 2.514 -25.789 1.00 73.75 178 GLU A C 1
ATOM 1386 O O . GLU A 1 178 ? 26.681 3.212 -24.767 1.00 73.75 178 GLU A O 1
ATOM 1391 N N . TYR A 1 179 ? 25.653 2.181 -26.477 1.00 75.06 179 TYR A N 1
ATOM 1392 C CA . TYR A 1 179 ? 24.275 2.517 -26.141 1.00 75.06 179 TYR A CA 1
ATOM 1393 C C . TYR A 1 179 ? 23.559 1.270 -25.626 1.00 75.06 179 TYR A C 1
ATOM 1395 O O . TYR A 1 179 ? 23.311 0.332 -26.381 1.00 75.06 179 TYR A O 1
ATOM 1403 N N . ILE A 1 180 ? 23.196 1.273 -24.344 1.00 74.38 180 ILE A N 1
ATOM 1404 C CA . ILE A 1 180 ? 22.525 0.155 -23.678 1.00 74.38 180 ILE A CA 1
ATOM 1405 C C . ILE A 1 180 ? 21.040 0.486 -23.533 1.00 74.38 180 ILE A C 1
ATOM 1407 O O . ILE A 1 180 ? 20.657 1.425 -22.826 1.00 74.38 180 ILE A O 1
ATOM 1411 N N . TYR A 1 181 ? 20.196 -0.314 -24.178 1.00 75.69 181 TYR A N 1
ATOM 1412 C CA . TYR A 1 181 ? 18.741 -0.240 -24.108 1.00 75.69 181 TYR A CA 1
ATOM 1413 C C . TYR A 1 181 ? 18.211 -1.406 -23.281 1.00 75.69 181 TYR A C 1
ATOM 1415 O O . TYR A 1 181 ? 18.386 -2.562 -23.654 1.00 75.69 181 TYR A O 1
ATOM 1423 N N . ARG A 1 182 ? 17.515 -1.120 -22.177 1.00 72.69 182 ARG A N 1
ATOM 1424 C CA . ARG A 1 182 ? 16.771 -2.143 -21.430 1.00 72.69 182 ARG A CA 1
ATOM 1425 C C . ARG A 1 182 ? 15.302 -2.044 -21.766 1.00 72.69 182 ARG A C 1
ATOM 1427 O O . ARG A 1 182 ? 14.644 -1.064 -21.413 1.00 72.69 182 ARG A O 1
ATOM 1434 N N . LEU A 1 183 ? 14.805 -3.065 -22.440 1.00 73.19 183 LEU A N 1
ATOM 1435 C CA . LEU A 1 183 ? 13.410 -3.232 -22.795 1.00 73.19 183 LEU A CA 1
ATOM 1436 C C . LEU A 1 183 ? 12.802 -4.285 -21.886 1.00 73.19 183 LEU A C 1
ATOM 1438 O O . LEU A 1 183 ? 13.455 -5.270 -21.546 1.00 73.19 183 LEU A O 1
ATOM 1442 N N . ALA A 1 184 ? 11.537 -4.118 -21.537 1.00 67.38 184 ALA A N 1
ATOM 1443 C CA . ALA A 1 184 ? 10.848 -5.147 -20.791 1.00 67.38 184 ALA A CA 1
ATOM 1444 C C . ALA A 1 184 ? 9.377 -5.242 -21.141 1.00 67.38 184 ALA A C 1
ATOM 1446 O O . ALA A 1 184 ? 8.679 -4.248 -21.342 1.00 67.38 184 ALA A O 1
ATOM 1447 N N . SER A 1 185 ? 8.911 -6.481 -21.180 1.00 67.31 185 SER A N 1
ATOM 1448 C CA . SER A 1 185 ? 7.545 -6.813 -21.534 1.00 67.31 185 SER A CA 1
ATOM 1449 C C . SER A 1 185 ? 7.118 -8.072 -20.795 1.00 67.31 185 SER A C 1
ATOM 1451 O O . SER A 1 185 ? 7.908 -8.992 -20.578 1.00 67.31 185 SER A O 1
ATOM 1453 N N . ASN A 1 186 ? 5.835 -8.128 -20.449 1.00 62.19 186 ASN A N 1
ATOM 1454 C CA . ASN A 1 186 ? 5.210 -9.349 -19.943 1.00 62.19 186 ASN A CA 1
ATOM 1455 C C . ASN A 1 186 ? 4.968 -10.360 -21.078 1.00 62.19 186 ASN A C 1
ATOM 1457 O O . ASN A 1 186 ? 4.810 -11.548 -20.820 1.00 62.19 186 ASN A O 1
ATOM 1461 N N . ASP A 1 187 ? 4.954 -9.891 -22.329 1.00 66.31 187 ASP A N 1
ATOM 1462 C CA . ASP A 1 187 ? 4.840 -10.728 -23.517 1.00 66.31 187 ASP A CA 1
ATOM 1463 C C . ASP A 1 187 ? 6.236 -11.091 -24.044 1.00 66.31 187 ASP A C 1
ATOM 1465 O O . ASP A 1 187 ? 6.974 -10.248 -24.573 1.00 66.31 187 ASP A O 1
ATOM 1469 N N . LEU A 1 188 ? 6.590 -12.363 -23.864 1.00 65.88 188 LEU A N 1
ATOM 1470 C CA . LEU A 1 188 ? 7.865 -12.944 -24.269 1.00 65.88 188 LEU A CA 1
ATOM 1471 C C . LEU A 1 188 ? 8.015 -12.997 -25.800 1.00 65.88 188 LEU A C 1
ATOM 1473 O O . LEU A 1 188 ? 9.138 -12.914 -26.299 1.00 65.88 188 LEU A O 1
ATOM 1477 N N . GLU A 1 189 ? 6.918 -13.080 -26.559 1.00 68.94 189 GLU A N 1
ATOM 1478 C CA . GLU A 1 189 ? 6.969 -13.090 -28.026 1.00 68.94 189 GLU A CA 1
ATOM 1479 C C . GLU A 1 189 ? 7.326 -11.720 -28.598 1.00 68.94 189 GLU A C 1
ATOM 1481 O O . GLU A 1 189 ? 8.052 -11.630 -29.590 1.00 68.94 189 GLU A O 1
ATOM 1486 N N . VAL A 1 190 ? 6.879 -10.643 -27.945 1.00 71.38 190 VAL A N 1
ATOM 1487 C CA . VAL A 1 190 ? 7.234 -9.270 -28.332 1.00 71.38 190 VAL A CA 1
ATOM 1488 C C . VAL A 1 190 ? 8.735 -9.041 -28.172 1.00 71.38 190 VAL A C 1
ATOM 1490 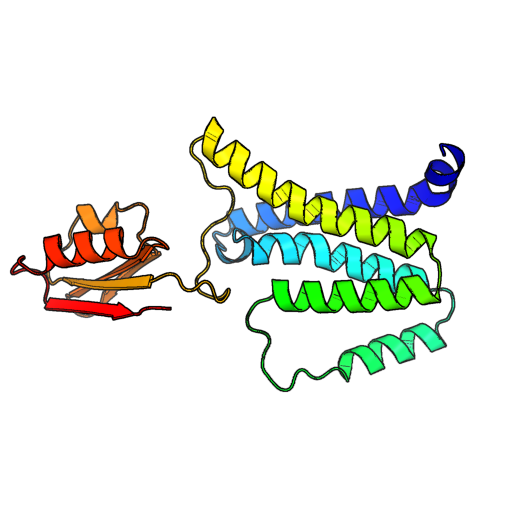O O . VAL A 1 190 ? 9.373 -8.513 -29.082 1.00 71.38 190 VAL A O 1
ATOM 1493 N N . LEU A 1 191 ? 9.325 -9.488 -27.060 1.00 67.62 191 LEU A N 1
ATOM 1494 C CA . LEU A 1 191 ? 10.771 -9.364 -26.847 1.00 67.62 191 LEU A CA 1
ATOM 1495 C C . LEU A 1 191 ? 11.563 -10.266 -27.785 1.00 67.62 191 LEU A C 1
ATOM 1497 O O . LEU A 1 191 ? 12.586 -9.833 -28.301 1.00 67.62 191 LEU A O 1
ATOM 1501 N N . LYS A 1 192 ? 11.078 -11.481 -28.068 1.00 70.62 192 LYS A N 1
ATOM 1502 C CA . LYS A 1 192 ? 11.702 -12.353 -29.070 1.00 70.62 192 LYS A CA 1
ATOM 1503 C C . LYS A 1 192 ? 11.688 -11.723 -30.459 1.00 70.62 192 LYS A C 1
ATOM 1505 O O . LYS A 1 192 ? 12.711 -11.737 -31.133 1.00 70.62 192 LYS A O 1
ATOM 1510 N N . ARG A 1 193 ? 10.575 -11.116 -30.876 1.00 74.12 193 ARG A N 1
ATOM 1511 C CA . ARG A 1 193 ? 10.477 -10.432 -32.174 1.00 74.12 193 ARG A CA 1
ATOM 1512 C C . ARG A 1 193 ? 11.480 -9.289 -32.289 1.00 74.12 193 ARG A C 1
ATOM 1514 O O . ARG A 1 193 ? 12.147 -9.180 -33.309 1.00 74.12 193 ARG A O 1
ATOM 1521 N N . ILE A 1 194 ? 11.611 -8.486 -31.235 1.00 72.50 194 ILE A N 1
ATOM 1522 C CA . ILE A 1 194 ? 12.584 -7.390 -31.193 1.00 72.50 194 ILE A CA 1
ATOM 1523 C C . ILE A 1 194 ? 14.010 -7.943 -31.153 1.00 72.50 194 ILE A C 1
ATOM 1525 O O . ILE A 1 194 ? 14.870 -7.426 -31.851 1.00 72.50 194 ILE A O 1
ATOM 1529 N N . SER A 1 195 ? 14.265 -9.026 -30.413 1.00 69.38 195 SER A N 1
ATOM 1530 C CA . SER A 1 195 ? 15.583 -9.665 -30.428 1.00 69.38 195 SER A CA 1
ATOM 1531 C C . SER A 1 195 ? 15.958 -10.130 -31.834 1.00 69.38 195 SER A C 1
ATOM 1533 O O . SER A 1 195 ? 17.047 -9.814 -32.280 1.00 69.38 195 SER A O 1
ATOM 1535 N N . ILE A 1 196 ? 15.036 -10.756 -32.574 1.00 71.81 196 ILE A N 1
ATOM 1536 C CA . ILE A 1 196 ? 15.272 -11.238 -33.942 1.00 71.81 196 ILE A CA 1
ATOM 1537 C C . ILE A 1 196 ? 15.452 -10.066 -34.923 1.00 71.81 196 ILE A C 1
ATOM 1539 O O . ILE A 1 196 ? 16.351 -10.113 -35.753 1.00 71.81 196 ILE A O 1
ATOM 1543 N N . GLU A 1 197 ? 14.657 -8.991 -34.811 1.00 73.38 197 GLU A N 1
ATOM 1544 C CA . GLU A 1 197 ? 14.792 -7.789 -35.664 1.00 73.38 197 GLU A CA 1
ATOM 1545 C C . GLU A 1 197 ? 16.170 -7.121 -35.514 1.00 73.38 197 GLU A C 1
ATOM 1547 O O . GLU A 1 197 ? 16.687 -6.550 -36.472 1.00 73.38 197 GLU A O 1
ATOM 1552 N N . PHE A 1 198 ? 16.768 -7.194 -34.323 1.00 68.94 198 PHE A N 1
ATOM 1553 C CA . PHE A 1 198 ? 18.039 -6.543 -34.006 1.00 68.94 198 PHE A CA 1
ATOM 1554 C C . PHE A 1 198 ? 19.240 -7.505 -33.949 1.00 68.94 198 PHE A C 1
ATOM 1556 O O . PHE A 1 198 ? 20.368 -7.033 -33.863 1.00 68.94 198 PHE A O 1
ATOM 1563 N N . GLN A 1 199 ? 19.027 -8.822 -34.052 1.00 60.50 199 GLN A N 1
ATOM 1564 C CA . GLN A 1 199 ? 20.083 -9.845 -34.063 1.00 60.50 199 GLN A CA 1
ATOM 1565 C C . GLN A 1 199 ? 20.858 -9.883 -35.389 1.00 60.50 199 GLN A C 1
ATOM 1567 O O . GLN A 1 199 ? 22.048 -10.184 -35.382 1.00 60.50 199 GLN A O 1
ATOM 1572 N N . ASP A 1 200 ? 20.211 -9.527 -36.502 1.00 59.19 200 ASP A N 1
ATOM 1573 C CA . ASP A 1 200 ? 20.834 -9.454 -37.835 1.00 59.19 200 ASP A CA 1
ATOM 1574 C C . ASP A 1 200 ? 21.433 -8.071 -38.158 1.00 59.19 200 ASP A C 1
ATOM 1576 O O . ASP A 1 200 ? 21.955 -7.849 -39.252 1.00 59.19 200 ASP A O 1
ATOM 1580 N N . ASN A 1 201 ? 21.361 -7.113 -37.228 1.00 68.38 201 ASN A N 1
ATOM 1581 C CA . ASN A 1 201 ? 21.877 -5.769 -37.453 1.00 68.38 201 ASN A CA 1
ATOM 1582 C C . ASN A 1 201 ? 23.343 -5.668 -37.003 1.00 68.38 201 ASN A C 1
ATOM 1584 O O . ASN A 1 201 ? 23.647 -5.843 -35.826 1.00 68.38 201 ASN A O 1
ATOM 1588 N N . SER A 1 202 ? 24.248 -5.317 -37.922 1.00 58.53 202 SER A N 1
ATOM 1589 C CA . SER A 1 202 ? 25.702 -5.228 -37.688 1.00 58.53 202 SER A CA 1
ATOM 1590 C C . SER A 1 202 ? 26.127 -4.181 -36.647 1.00 58.53 202 SER A C 1
ATOM 1592 O O . SER A 1 202 ? 27.304 -4.087 -36.310 1.00 58.53 202 SER A O 1
ATOM 1594 N N . GLU A 1 203 ? 25.187 -3.364 -36.175 1.00 63.09 203 GLU A N 1
ATOM 1595 C CA . GLU A 1 203 ? 25.401 -2.285 -35.205 1.00 63.09 203 GLU A CA 1
ATOM 1596 C C . GLU A 1 203 ? 25.162 -2.730 -33.748 1.00 63.09 203 GLU A C 1
ATOM 1598 O O . GLU A 1 203 ? 25.557 -2.024 -32.819 1.00 63.09 203 GLU A O 1
ATOM 1603 N N . VAL A 1 204 ? 24.542 -3.900 -33.540 1.00 63.69 204 VAL A N 1
ATOM 1604 C CA . VAL A 1 204 ? 24.214 -4.458 -32.220 1.00 63.69 204 VAL A CA 1
ATOM 1605 C C . VAL A 1 204 ? 25.337 -5.386 -31.767 1.00 63.69 204 VAL A C 1
ATOM 1607 O O . VAL A 1 204 ? 25.646 -6.374 -32.427 1.00 63.69 204 VAL A O 1
ATOM 1610 N N . THR A 1 205 ? 25.967 -5.053 -30.642 1.00 60.62 205 THR A N 1
ATOM 1611 C CA . THR A 1 205 ? 27.145 -5.764 -30.130 1.00 60.62 205 THR A CA 1
ATOM 1612 C C . THR A 1 205 ? 26.780 -6.906 -29.191 1.00 60.62 205 THR A C 1
ATOM 1614 O O . THR A 1 205 ? 27.490 -7.908 -29.160 1.00 60.62 205 THR A O 1
ATOM 1617 N N . ASP A 1 206 ? 25.676 -6.787 -28.445 1.00 65.88 206 ASP A N 1
ATOM 1618 C CA . ASP A 1 206 ? 25.245 -7.819 -27.500 1.00 65.88 206 ASP A CA 1
ATOM 1619 C C . ASP A 1 206 ? 23.731 -7.775 -27.236 1.00 65.88 206 ASP A C 1
ATOM 1621 O O . ASP A 1 206 ? 23.121 -6.702 -27.172 1.00 65.88 206 ASP A O 1
ATOM 1625 N N . ILE A 1 207 ? 23.127 -8.953 -27.062 1.00 70.69 207 ILE A N 1
ATOM 1626 C CA . ILE A 1 207 ? 21.708 -9.116 -26.725 1.00 70.69 207 ILE A CA 1
ATOM 1627 C C . ILE A 1 207 ? 21.601 -10.088 -25.552 1.00 70.69 207 ILE A C 1
ATOM 1629 O O . ILE A 1 207 ? 21.794 -11.296 -25.706 1.00 70.69 207 ILE A O 1
ATOM 1633 N N . LYS A 1 208 ? 21.226 -9.581 -24.374 1.00 71.62 208 LYS A N 1
ATOM 1634 C CA . LYS A 1 208 ? 20.988 -10.412 -23.187 1.00 71.62 208 LYS A CA 1
ATOM 1635 C C . LYS A 1 208 ? 19.504 -10.540 -22.911 1.00 71.62 208 LYS A C 1
ATOM 1637 O O . LYS A 1 208 ? 18.804 -9.551 -22.694 1.00 71.62 208 LYS A O 1
ATOM 1642 N N . PHE A 1 209 ? 19.044 -11.784 -22.856 1.00 65.50 209 PHE A N 1
ATOM 1643 C CA . PHE A 1 209 ? 17.706 -12.115 -22.395 1.00 65.50 209 PHE A CA 1
ATOM 1644 C C . PHE A 1 209 ? 17.761 -12.519 -20.923 1.00 65.50 209 PHE A C 1
ATOM 1646 O O . PHE A 1 209 ? 18.439 -13.480 -20.562 1.00 65.50 209 PHE A O 1
ATOM 1653 N N . SER A 1 210 ? 17.035 -11.802 -20.073 1.00 59.09 210 SER A N 1
ATOM 1654 C CA . SER A 1 210 ? 16.809 -12.202 -18.688 1.00 59.09 210 SER A CA 1
ATOM 1655 C C . SER A 1 210 ? 15.326 -12.508 -18.527 1.00 59.09 210 SER A C 1
ATOM 1657 O O . SER A 1 210 ? 14.487 -11.609 -18.547 1.00 59.09 210 SER A O 1
ATOM 1659 N N . ALA A 1 211 ? 15.002 -13.799 -18.446 1.00 55.00 211 ALA A N 1
ATOM 1660 C CA . ALA A 1 211 ? 13.664 -14.250 -18.089 1.00 55.00 211 ALA A CA 1
ATOM 1661 C C . ALA A 1 211 ? 13.490 -14.102 -16.573 1.00 55.00 211 ALA A C 1
ATOM 1663 O O . ALA A 1 211 ? 14.352 -14.565 -15.819 1.00 55.00 211 ALA A O 1
ATOM 1664 N N . GLY A 1 212 ? 12.418 -13.429 -16.154 1.00 48.00 212 GLY A N 1
ATOM 1665 C CA . GLY A 1 212 ? 12.012 -13.348 -14.749 1.00 48.00 212 GLY A CA 1
ATOM 1666 C C . GLY A 1 212 ? 11.223 -14.569 -14.300 1.00 48.00 212 GLY A C 1
ATOM 1667 O O . GLY A 1 212 ? 10.605 -15.226 -15.168 1.00 48.00 212 GLY A O 1
#

Foldseek 3Di:
DVVLCVVCVVLVVVLVVQQVVLVVVLVVVVVVVPQCCLAPLNSLLSNQVVNLVVLLCVQCVVPPVSNVVVVVVVVVPDDPDPDQTSNVVSVVSLVVSLVSCVVRPPSSNVVSVCVSVCVSVVLVVVQVCCCVPVVDGSHDDDPSNPPQWKKKKWKFLDDDPCLVPDPQFPDWDDDPSIIITIGTDPDPVVSVVVCVVCVPPPGIDDIDIDGD

Secondary structure (DSSP, 8-state):
-HHHHHTTHHHHHHHHHHHHHHHHHHHHHHHTT-GGGGBHHHHHHHHHHHHHHHHHHHHHTT-HHHHHHHHHHHHH---SS--S-HHHHHHHHHHHHHHHHHHH-HHHHHHHHHHHHHHHHHHHHHHHHHHHHHS--SSB--GGG----EEEEEEESS--HHHHT-TTEEEEEEETTEEEEEEEES-HHHHHHHHHHHHT-TTEEEEEEE--

Sequence (212 aa):
MIDYILLNQDKIVAIIVLVLFSLLTRKSVGIHQQNWIKTFSGTMTLVLLPIITFAITSVISKNIALSLGMIGALSIVRFRNPVRSSFELVIFFLMLTLGICAAADMRWLVILGLVSNGLIIGAYFINIILAQVFHRKLFEISFSEGNSSNILEVTSAVQHNKLFNSPILVSFNKSDGEYIYRLASNDLEVLKRISIEFQDNSEVTDIKFSAG

pLDDT: mean 74.92, std 12.19, range [47.97, 94.75]